Protein AF-A0A378JBT5-F1 (afdb_monomer_lite)

pLDDT: mean 72.65, std 21.15, range [31.33, 98.0]

Sequence (348 aa):
MGIRKVLILANGTVSVTQKQSVRDGFFGFFNFRNAATWLMFDPGNFINQLAEQCKEEHRLVLDGPGTDVTNDKGSLIKSVSALIDGHIGDSGINANFEKIKRFLKKQSDEAAMAGDSLIVCGVGWSRGAFLLLQMKEWLEGKAVKKDINIEAVYLHYIDSVAGGPTDRLRYLKVPSYRPKAPMHLGVHSYLSNTGNLNLWAYILRYLPEEYRVNTPFFSGVLDKTENTIHSVSGVDYKHHSASWLFPASHEALVGKSSNKIERWAGDLVLANIVRHLVDLSFTLDDQWAKKILKRGKTALEQLRQCNPALTSCRKYLDFEQPETTLLGRELTERDNIDSCLSMRDFTL

Structure (mmCIF, N/CA/C/O backbone):
data_AF-A0A378JBT5-F1
#
_entry.id   AF-A0A378JBT5-F1
#
loop_
_atom_site.group_PDB
_atom_site.id
_atom_site.type_symbol
_atom_site.label_atom_id
_atom_site.label_alt_id
_atom_site.label_comp_id
_atom_site.label_asym_id
_atom_site.label_entity_id
_atom_site.label_seq_id
_atom_site.pdbx_PDB_ins_code
_atom_site.Cartn_x
_atom_site.Cartn_y
_atom_site.Cartn_z
_atom_site.occupancy
_atom_site.B_iso_or_equiv
_atom_site.auth_seq_id
_atom_site.auth_comp_id
_atom_site.auth_asym_id
_atom_site.auth_atom_id
_atom_site.pdbx_PDB_model_num
ATOM 1 N N . MET A 1 1 ? -22.723 4.300 16.982 1.00 62.53 1 MET A N 1
ATOM 2 C CA . MET A 1 1 ? -21.266 4.261 16.770 1.00 62.53 1 MET A CA 1
ATOM 3 C C . MET A 1 1 ? -21.032 4.643 15.331 1.00 62.53 1 MET A C 1
ATOM 5 O O . MET A 1 1 ? -21.555 3.953 14.462 1.00 62.53 1 MET A O 1
ATOM 9 N N . GLY A 1 2 ? -20.390 5.782 15.092 1.00 86.31 2 GLY A N 1
ATOM 10 C CA . GLY A 1 2 ? -19.923 6.147 13.762 1.00 86.31 2 GLY A CA 1
ATOM 11 C C . GLY A 1 2 ? -18.580 5.486 13.465 1.00 86.31 2 GLY A C 1
ATOM 12 O O . GLY A 1 2 ? -17.994 4.802 14.308 1.00 86.31 2 GLY A O 1
ATOM 13 N N . ILE A 1 3 ? -18.109 5.679 12.238 1.00 91.69 3 ILE A N 1
ATOM 14 C CA . ILE A 1 3 ? -16.819 5.178 11.774 1.00 91.69 3 ILE A CA 1
ATOM 15 C C . ILE A 1 3 ? -16.005 6.375 11.309 1.00 91.69 3 ILE A C 1
ATOM 17 O O . ILE A 1 3 ? -16.414 7.103 10.401 1.00 91.69 3 ILE A O 1
ATOM 21 N N . ARG A 1 4 ? -14.819 6.544 11.888 1.00 94.62 4 ARG A N 1
ATOM 22 C CA . ARG A 1 4 ? -13.836 7.520 11.435 1.00 94.62 4 ARG A CA 1
ATOM 23 C C . ARG A 1 4 ? -12.851 6.852 10.479 1.00 94.62 4 ARG A C 1
ATOM 25 O O . ARG A 1 4 ? -12.101 5.950 10.857 1.00 94.62 4 ARG A O 1
ATOM 32 N N . LYS A 1 5 ? -12.826 7.329 9.236 1.00 95.94 5 LYS A N 1
ATOM 33 C CA . LYS A 1 5 ? -11.897 6.871 8.197 1.00 95.94 5 LYS A CA 1
ATOM 34 C C . LYS A 1 5 ? -10.602 7.667 8.258 1.00 95.94 5 LYS A C 1
ATOM 36 O O . LYS A 1 5 ? -10.620 8.893 8.278 1.00 95.94 5 LYS A O 1
ATOM 41 N N . VAL A 1 6 ? -9.479 6.963 8.259 1.00 96.75 6 VAL A N 1
ATOM 42 C CA . VAL A 1 6 ? -8.137 7.540 8.285 1.00 96.75 6 VAL A CA 1
ATOM 43 C C . VAL A 1 6 ? -7.376 7.085 7.048 1.00 96.75 6 VAL A C 1
ATOM 45 O O . VAL A 1 6 ? -7.282 5.885 6.796 1.00 96.75 6 VAL A O 1
ATOM 48 N N . LEU A 1 7 ? -6.802 8.027 6.298 1.00 96.62 7 LEU A N 1
ATOM 49 C CA . LEU A 1 7 ? -5.976 7.734 5.125 1.00 96.62 7 LEU A CA 1
ATOM 50 C C . LEU A 1 7 ? -4.507 8.072 5.391 1.00 96.62 7 LEU A C 1
ATOM 52 O O . LEU A 1 7 ? -4.178 9.197 5.756 1.00 96.62 7 LEU A O 1
ATOM 56 N N . ILE A 1 8 ? -3.602 7.125 5.158 1.00 94.50 8 ILE A N 1
ATOM 57 C CA . ILE A 1 8 ? -2.156 7.341 5.250 1.00 94.50 8 ILE A CA 1
ATOM 58 C C . ILE A 1 8 ? -1.531 7.068 3.888 1.00 94.50 8 ILE A C 1
ATOM 60 O O . ILE A 1 8 ? -1.593 5.955 3.371 1.00 94.50 8 ILE A O 1
ATOM 64 N N . LEU A 1 9 ? -0.900 8.082 3.312 1.00 91.00 9 LEU A N 1
ATOM 65 C CA . LEU A 1 9 ? -0.198 7.985 2.040 1.00 91.00 9 LEU A CA 1
ATOM 66 C C . LEU A 1 9 ? 1.303 8.097 2.305 1.00 91.00 9 LEU A C 1
ATOM 68 O O . LEU A 1 9 ? 1.771 9.143 2.741 1.00 91.00 9 LEU A O 1
ATOM 72 N N . ALA A 1 10 ? 2.054 7.020 2.082 1.00 86.06 10 ALA A N 1
ATOM 73 C CA . ALA A 1 10 ? 3.476 6.931 2.398 1.00 86.06 10 ALA A CA 1
ATOM 74 C C . ALA A 1 10 ? 4.319 6.787 1.124 1.00 86.06 10 ALA A C 1
ATOM 76 O O . ALA A 1 10 ? 4.387 5.726 0.500 1.00 86.06 10 ALA A O 1
ATOM 77 N N . ASN A 1 11 ? 4.989 7.866 0.737 1.00 77.31 11 ASN A N 1
ATOM 78 C CA . ASN A 1 11 ? 5.864 7.889 -0.422 1.00 77.31 11 ASN A CA 1
ATOM 79 C C . ASN A 1 11 ? 7.253 7.319 -0.083 1.00 77.31 11 ASN A C 1
ATOM 81 O O . ASN A 1 11 ? 7.782 7.532 1.006 1.00 77.31 11 ASN A O 1
ATOM 85 N N . GLY A 1 12 ? 7.865 6.595 -1.021 1.00 67.38 12 GLY A N 1
ATOM 86 C CA . GLY A 1 12 ? 9.216 6.048 -0.865 1.00 67.38 12 GLY A CA 1
ATOM 87 C C . GLY A 1 12 ? 10.342 6.991 -1.304 1.00 67.38 12 GLY A C 1
ATOM 88 O O . GLY A 1 12 ? 11.509 6.722 -0.992 1.00 67.38 12 GLY A O 1
ATOM 89 N N . THR A 1 13 ? 10.016 8.076 -2.014 1.00 58.66 13 THR A N 1
ATOM 90 C CA . THR A 1 13 ? 10.960 9.047 -2.609 1.00 58.66 13 THR A CA 1
ATOM 91 C C . THR A 1 13 ? 10.936 10.399 -1.924 1.00 58.66 13 THR A C 1
ATOM 93 O O . THR A 1 13 ? 9.941 10.733 -1.304 1.00 58.66 13 THR A O 1
ATOM 96 N N . VAL A 1 14 ? 12.004 11.181 -2.084 1.00 49.84 14 VAL A N 1
ATOM 97 C CA . VAL A 1 14 ? 12.137 12.534 -1.535 1.00 49.84 14 VAL A CA 1
ATOM 98 C C . VAL A 1 14 ? 11.440 13.560 -2.437 1.00 49.84 14 VAL A C 1
ATOM 100 O O . VAL A 1 14 ? 11.661 13.610 -3.650 1.00 49.84 14 VAL A O 1
ATOM 103 N N . SER A 1 15 ? 10.630 14.424 -1.838 1.00 38.97 15 SER A N 1
ATOM 104 C CA . SER A 1 15 ? 10.008 15.571 -2.479 1.00 38.97 15 SER A CA 1
ATOM 105 C C . SER A 1 15 ? 11.025 16.689 -2.657 1.00 38.97 15 SER A C 1
ATOM 107 O O . SER A 1 15 ? 11.575 17.215 -1.692 1.00 38.97 15 SER A O 1
ATOM 109 N N . VAL A 1 16 ? 11.244 17.100 -3.904 1.00 34.81 16 VAL A N 1
ATOM 110 C CA . VAL A 1 16 ? 11.864 18.391 -4.204 1.00 34.81 16 VAL A CA 1
ATOM 111 C C . VAL A 1 16 ? 10.721 19.397 -4.249 1.00 34.81 16 VAL A C 1
ATOM 113 O O . VAL A 1 16 ? 9.933 19.402 -5.196 1.00 34.81 16 VAL A O 1
ATOM 116 N N . THR A 1 17 ? 10.571 20.208 -3.203 1.00 32.12 17 THR A N 1
ATOM 117 C CA . THR A 1 17 ? 9.591 21.297 -3.212 1.00 32.12 17 THR A CA 1
ATOM 118 C C . THR A 1 17 ? 9.935 22.261 -4.349 1.00 32.12 17 THR A C 1
ATOM 120 O O . THR A 1 17 ? 11.087 22.640 -4.567 1.00 32.12 17 THR A O 1
ATOM 123 N N . GLN A 1 18 ? 8.928 22.619 -5.144 1.00 33.91 18 GLN A N 1
ATOM 124 C CA . GLN A 1 18 ? 9.081 23.540 -6.265 1.00 33.91 18 GLN A CA 1
ATOM 125 C C . GLN A 1 18 ? 9.603 24.903 -5.784 1.00 33.91 18 GLN A C 1
ATOM 127 O O . GLN A 1 18 ? 8.856 25.671 -5.185 1.00 33.91 18 GLN A O 1
ATOM 132 N N . LYS A 1 19 ? 10.878 25.192 -6.080 1.00 33.44 19 LYS A N 1
ATOM 133 C CA . LYS A 1 19 ? 11.444 26.459 -6.599 1.00 33.44 19 LYS A CA 1
ATOM 134 C C . LYS A 1 19 ? 12.971 26.440 -6.437 1.00 33.44 19 LYS A C 1
ATOM 136 O O . LYS A 1 19 ? 13.538 27.173 -5.637 1.00 33.44 19 LYS A O 1
ATOM 141 N N . GLN A 1 20 ? 13.663 25.644 -7.245 1.00 34.34 20 GLN A N 1
ATOM 142 C CA . GLN A 1 20 ? 15.032 25.989 -7.626 1.00 34.34 20 GLN A CA 1
ATOM 143 C C . GLN A 1 20 ? 15.107 25.991 -9.148 1.00 34.34 20 GLN A C 1
ATOM 145 O O . GLN A 1 20 ? 14.841 24.993 -9.810 1.00 34.34 20 GLN A O 1
ATOM 150 N N . SER A 1 21 ? 15.402 27.166 -9.700 1.00 31.33 21 SER A N 1
ATOM 151 C CA . SER A 1 21 ? 15.478 27.467 -11.134 1.00 31.33 21 SER A CA 1
ATOM 152 C C . SER A 1 21 ? 16.700 26.857 -11.825 1.00 31.33 21 SER A C 1
ATOM 154 O O . SER A 1 21 ? 16.917 27.089 -13.012 1.00 31.33 21 SER A O 1
ATOM 156 N N . VAL A 1 22 ? 17.510 26.078 -11.111 1.00 39.41 22 VAL A N 1
ATOM 157 C CA . VAL A 1 22 ? 18.790 25.599 -11.619 1.00 39.41 22 VAL A CA 1
ATOM 158 C C . VAL A 1 22 ? 18.619 24.158 -12.083 1.00 39.41 22 VAL A C 1
ATOM 160 O O . VAL A 1 22 ? 18.597 23.221 -11.291 1.00 39.41 22 VAL A O 1
ATOM 163 N N . ARG A 1 23 ? 18.496 23.990 -13.406 1.00 37.50 23 ARG A N 1
ATOM 164 C CA . ARG A 1 23 ? 18.516 22.687 -14.101 1.00 37.50 23 ARG A CA 1
ATOM 165 C C . ARG A 1 23 ? 19.831 21.914 -13.916 1.00 37.50 23 ARG A C 1
ATOM 167 O O . ARG A 1 23 ? 19.898 20.741 -14.278 1.00 37.50 23 ARG A O 1
ATOM 174 N N . ASP A 1 24 ? 20.831 22.536 -13.304 1.00 36.03 24 ASP A N 1
ATOM 175 C CA . ASP A 1 24 ? 22.138 21.956 -13.020 1.00 36.03 24 ASP A CA 1
ATOM 176 C C . ASP A 1 24 ? 22.349 21.788 -11.511 1.00 36.03 24 ASP A C 1
ATOM 178 O O . ASP A 1 24 ? 23.204 22.407 -10.886 1.00 36.03 24 ASP A O 1
ATOM 182 N N . GLY A 1 25 ? 21.526 20.934 -10.903 1.00 35.09 25 GLY A N 1
ATOM 183 C CA . GLY A 1 25 ? 21.809 20.379 -9.582 1.00 35.09 25 GLY A CA 1
ATOM 184 C C . GLY A 1 25 ? 22.939 19.340 -9.635 1.00 35.09 25 GLY A C 1
ATOM 185 O O . GLY A 1 25 ? 23.162 18.696 -10.662 1.00 35.09 25 GLY A O 1
ATOM 186 N N . PHE A 1 26 ? 23.606 19.152 -8.492 1.00 35.88 26 PHE A N 1
ATOM 187 C CA . PHE A 1 26 ? 24.811 18.349 -8.186 1.00 35.88 26 PHE A CA 1
ATOM 188 C C . PHE A 1 26 ? 24.935 16.930 -8.810 1.00 35.88 26 PHE A C 1
ATOM 190 O O . PHE A 1 26 ? 25.998 16.319 -8.749 1.00 35.88 26 PHE A O 1
ATOM 197 N N . PHE A 1 27 ? 23.905 16.387 -9.466 1.00 34.44 27 PHE A N 1
ATOM 198 C CA . PHE A 1 27 ? 23.959 15.112 -10.200 1.00 34.44 27 PHE A CA 1
ATOM 199 C C . PHE A 1 27 ? 24.747 15.163 -11.517 1.00 34.44 27 PHE A C 1
ATOM 201 O O . PHE A 1 27 ? 25.006 14.114 -12.112 1.00 34.44 27 PHE A O 1
ATOM 208 N N . GLY A 1 28 ? 25.181 16.352 -11.945 1.00 32.72 28 GLY A N 1
ATOM 209 C CA . GLY A 1 28 ? 26.222 16.489 -12.966 1.00 32.72 28 GLY A CA 1
ATOM 210 C C . GLY A 1 28 ? 27.574 15.900 -12.536 1.00 32.72 28 GLY A C 1
ATOM 211 O O . GLY A 1 28 ? 28.343 15.483 -13.393 1.00 32.72 28 GLY A O 1
ATOM 212 N N . PHE A 1 29 ? 27.843 15.787 -11.226 1.00 34.56 29 PHE A N 1
ATOM 213 C CA . PHE A 1 29 ? 29.158 15.389 -10.701 1.00 34.56 29 PHE A CA 1
ATOM 214 C C . PHE A 1 29 ? 29.446 13.877 -10.776 1.00 34.56 29 PHE A C 1
ATOM 216 O O . PHE A 1 29 ? 30.602 13.472 -10.752 1.00 34.56 29 PHE A O 1
ATOM 223 N N . PHE A 1 30 ? 28.414 13.035 -10.900 1.00 35.62 30 PHE A N 1
ATOM 224 C CA . PHE A 1 30 ? 28.554 11.569 -10.929 1.00 35.62 30 PHE A CA 1
ATOM 225 C C . PHE A 1 30 ? 27.902 10.897 -12.150 1.00 35.62 30 PHE A C 1
ATOM 227 O O . PHE A 1 30 ? 27.744 9.679 -12.171 1.00 35.62 30 PHE A O 1
ATOM 234 N N . ASN A 1 31 ? 27.453 11.657 -13.158 1.00 39.00 31 ASN A N 1
ATOM 235 C CA . ASN A 1 31 ? 26.631 11.117 -14.255 1.00 39.00 31 ASN A CA 1
ATOM 236 C C . ASN A 1 31 ? 25.366 10.353 -13.775 1.00 39.00 31 ASN A C 1
ATOM 238 O O . ASN A 1 31 ? 24.777 9.566 -14.513 1.00 39.00 31 ASN A O 1
ATOM 242 N N . PHE A 1 32 ? 24.883 10.626 -12.555 1.00 41.31 32 PHE A N 1
ATOM 243 C CA . PHE A 1 32 ? 23.693 10.001 -11.962 1.00 41.31 32 PHE A CA 1
ATOM 244 C C . PHE A 1 32 ? 22.380 10.697 -12.348 1.00 41.31 32 PHE A C 1
ATOM 246 O O . PHE A 1 32 ? 21.367 10.471 -11.693 1.00 41.31 32 PHE A O 1
ATOM 253 N N . ARG A 1 33 ? 22.335 11.511 -13.414 1.00 39.41 33 ARG A N 1
ATOM 254 C CA . ARG A 1 33 ? 21.086 12.165 -13.869 1.00 39.41 33 ARG A CA 1
ATOM 255 C C . ARG A 1 33 ? 19.913 11.180 -13.997 1.00 39.41 33 ARG A C 1
ATOM 257 O O . ARG A 1 33 ? 18.813 11.517 -13.578 1.00 39.41 33 ARG A O 1
ATOM 264 N N . ASN A 1 34 ? 20.169 9.950 -14.450 1.00 39.16 34 ASN A N 1
ATOM 265 C 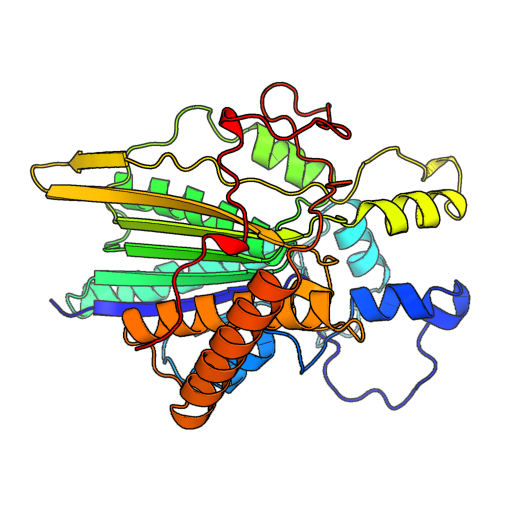CA . ASN A 1 34 ? 19.148 8.900 -14.569 1.00 39.16 34 ASN A CA 1
ATOM 266 C C . ASN A 1 34 ? 18.757 8.254 -13.220 1.00 39.16 34 ASN A C 1
ATOM 268 O O . ASN A 1 34 ? 17.616 7.834 -13.049 1.00 39.16 34 ASN A O 1
ATOM 272 N N . ALA A 1 35 ? 19.667 8.208 -12.241 1.00 38.00 35 ALA A N 1
ATOM 273 C CA . ALA A 1 35 ? 19.395 7.705 -10.887 1.00 38.00 35 ALA A CA 1
ATOM 274 C C . ALA A 1 35 ? 18.817 8.788 -9.950 1.00 38.00 35 ALA A C 1
ATOM 276 O O . ALA A 1 35 ? 18.225 8.479 -8.923 1.00 38.00 35 ALA A O 1
ATOM 277 N N . ALA A 1 36 ? 18.944 10.070 -10.298 1.00 37.28 36 ALA A N 1
ATOM 278 C CA . ALA A 1 36 ? 18.310 11.176 -9.587 1.00 37.28 36 ALA A CA 1
ATOM 279 C C . ALA A 1 36 ? 16.795 11.208 -9.831 1.00 37.28 36 ALA A C 1
ATOM 281 O O . ALA A 1 36 ? 16.021 11.417 -8.902 1.00 37.28 36 ALA A O 1
ATOM 282 N N . THR A 1 37 ? 16.352 10.929 -11.061 1.00 41.06 37 THR A N 1
ATOM 283 C CA . THR A 1 37 ? 14.928 10.782 -11.427 1.00 41.06 37 THR A CA 1
ATOM 284 C C . THR A 1 37 ? 14.188 9.719 -10.606 1.00 41.06 37 THR A C 1
ATOM 286 O O . THR A 1 37 ? 12.984 9.850 -10.387 1.00 41.06 37 THR A O 1
ATOM 289 N N . TRP A 1 38 ? 14.914 8.724 -10.083 1.00 44.59 38 TRP A N 1
ATOM 290 C CA . TRP A 1 38 ? 14.392 7.699 -9.173 1.00 44.59 38 TRP A CA 1
ATOM 291 C C . TRP A 1 38 ? 14.068 8.229 -7.774 1.00 44.59 38 TRP A C 1
ATOM 293 O O . TRP A 1 38 ? 13.177 7.710 -7.109 1.00 44.59 38 TRP A O 1
ATOM 303 N N . LEU A 1 39 ? 14.811 9.231 -7.299 1.00 45.25 39 LEU A N 1
ATOM 304 C CA . LEU A 1 39 ? 14.734 9.746 -5.927 1.00 45.25 39 LEU A CA 1
ATOM 305 C C . LEU A 1 39 ? 13.866 10.992 -5.797 1.00 45.25 39 LEU A C 1
ATOM 307 O O . LEU A 1 39 ? 13.522 11.363 -4.675 1.00 45.25 39 LEU A O 1
ATOM 311 N N . MET A 1 40 ? 13.547 11.629 -6.922 1.00 47.19 40 MET A N 1
ATOM 312 C CA . MET A 1 40 ? 12.875 12.917 -6.970 1.00 47.19 40 MET A CA 1
ATOM 313 C C . MET A 1 40 ? 11.362 12.780 -7.162 1.00 47.19 40 MET A C 1
ATOM 315 O O . MET A 1 40 ? 10.867 11.893 -7.865 1.00 47.19 40 MET A O 1
ATOM 319 N N . PHE A 1 41 ? 10.651 13.714 -6.529 1.00 46.47 41 PHE A N 1
ATOM 320 C CA . PHE A 1 41 ? 9.235 14.013 -6.718 1.00 46.47 41 PHE A CA 1
ATOM 321 C C . PHE A 1 41 ? 8.785 13.834 -8.170 1.00 46.47 41 PHE A C 1
ATOM 323 O O . PHE A 1 41 ? 9.305 14.486 -9.075 1.00 46.47 41 PHE A O 1
ATOM 330 N N . ASP A 1 42 ? 7.768 12.999 -8.369 1.00 55.50 42 ASP A N 1
ATOM 331 C CA . ASP A 1 42 ? 7.000 12.982 -9.605 1.00 55.50 42 ASP A CA 1
ATOM 332 C C . ASP A 1 42 ? 5.541 13.300 -9.278 1.00 55.50 42 ASP A C 1
ATOM 334 O O . ASP A 1 42 ? 4.884 12.480 -8.624 1.00 55.50 42 ASP A O 1
ATOM 338 N N . PRO A 1 43 ? 5.016 14.460 -9.711 1.00 54.53 43 PRO A N 1
ATOM 339 C CA . PRO A 1 43 ? 3.610 14.802 -9.509 1.00 54.53 43 PRO A CA 1
ATOM 340 C C . PRO A 1 43 ? 2.664 13.772 -10.147 1.00 54.53 43 PRO A C 1
ATOM 342 O O . PRO A 1 43 ? 1.516 13.662 -9.732 1.00 54.53 43 PRO A O 1
ATOM 345 N N . GLY A 1 44 ? 3.146 12.985 -11.114 1.00 63.06 44 GLY A N 1
ATOM 346 C CA . GLY A 1 44 ? 2.420 11.893 -11.747 1.00 63.06 44 GLY A CA 1
ATOM 347 C C . GLY A 1 44 ? 2.394 10.577 -10.964 1.00 63.06 44 GLY A C 1
ATOM 348 O O . GLY A 1 44 ? 1.713 9.655 -11.407 1.00 63.06 44 GLY A O 1
ATOM 349 N N . ASN A 1 45 ? 3.071 10.441 -9.815 1.00 76.25 45 ASN A N 1
ATOM 350 C CA . ASN A 1 45 ? 3.035 9.190 -9.047 1.00 76.25 45 ASN A CA 1
ATOM 351 C C . ASN A 1 45 ? 1.697 8.995 -8.301 1.00 76.25 45 ASN A C 1
ATOM 353 O O . ASN A 1 45 ? 0.952 9.943 -8.050 1.00 76.25 45 ASN A O 1
ATOM 357 N N . PHE A 1 46 ? 1.379 7.754 -7.924 1.00 85.56 46 PHE A N 1
ATOM 358 C CA . PHE A 1 46 ? 0.068 7.423 -7.345 1.00 85.56 46 PHE A CA 1
ATOM 359 C C . PHE A 1 46 ? -0.198 8.094 -6.003 1.00 85.56 46 PHE A C 1
ATOM 361 O O . PHE A 1 46 ? -1.319 8.519 -5.753 1.00 85.56 46 PHE A O 1
ATOM 368 N N . ILE A 1 47 ? 0.820 8.205 -5.148 1.00 83.50 47 ILE A N 1
ATOM 369 C CA . ILE A 1 47 ? 0.697 8.834 -3.830 1.00 83.50 47 ILE A CA 1
ATOM 370 C C . ILE A 1 47 ? 0.295 10.305 -3.972 1.00 83.50 47 ILE A C 1
ATOM 372 O O . ILE A 1 47 ? -0.615 10.757 -3.283 1.00 83.50 47 ILE A O 1
ATOM 376 N N . ASN A 1 48 ? 0.911 11.022 -4.911 1.00 77.88 48 ASN A N 1
ATOM 377 C CA . ASN A 1 48 ? 0.592 12.417 -5.197 1.00 77.88 48 ASN A CA 1
ATOM 378 C C . ASN A 1 48 ? -0.797 12.568 -5.819 1.00 77.88 48 ASN A C 1
ATOM 380 O O . ASN A 1 48 ? -1.578 13.397 -5.357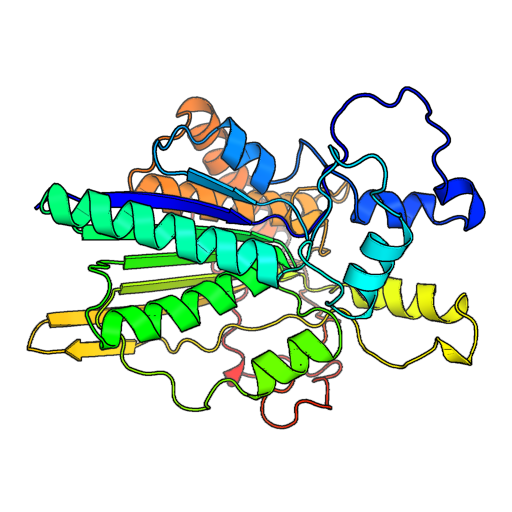 1.00 77.88 48 ASN A O 1
ATOM 384 N N . GLN A 1 49 ? -1.138 11.722 -6.797 1.00 86.19 49 GLN A N 1
ATOM 385 C CA . GLN A 1 49 ? -2.482 11.711 -7.376 1.00 86.19 49 GLN A CA 1
ATOM 386 C C . GLN A 1 49 ? -3.548 11.462 -6.296 1.00 86.19 49 GLN A C 1
ATOM 388 O O . GLN A 1 49 ? -4.534 12.182 -6.226 1.00 86.19 49 GLN A O 1
ATOM 393 N N . LEU A 1 50 ? -3.344 10.491 -5.404 1.00 89.75 50 LEU A N 1
ATOM 394 C CA . LEU A 1 50 ? -4.278 10.209 -4.311 1.00 89.75 50 LEU A CA 1
ATOM 395 C C . LEU A 1 50 ? -4.350 11.361 -3.300 1.00 89.75 50 LEU A C 1
ATOM 397 O O . LEU A 1 50 ? -5.435 11.679 -2.826 1.00 89.75 50 LEU A O 1
ATOM 401 N N . ALA A 1 51 ? -3.230 12.014 -2.987 1.00 86.12 51 ALA A N 1
ATOM 402 C CA . ALA A 1 51 ? -3.213 13.166 -2.086 1.00 86.12 51 ALA A CA 1
ATOM 403 C C . ALA A 1 51 ? -3.983 14.371 -2.656 1.00 86.12 51 ALA A C 1
ATOM 405 O O . ALA A 1 51 ? -4.622 15.113 -1.906 1.00 86.12 51 ALA A O 1
ATOM 406 N N . GLU A 1 52 ? -3.937 14.568 -3.974 1.00 87.75 52 GLU A N 1
ATOM 407 C CA . GLU A 1 52 ? -4.678 15.627 -4.660 1.00 87.75 52 GLU A CA 1
ATOM 408 C C . GLU A 1 52 ? -6.170 15.286 -4.796 1.00 87.75 52 GLU A C 1
ATOM 410 O O . GLU A 1 52 ? -7.028 16.132 -4.547 1.00 87.75 52 GLU A O 1
ATOM 415 N N . GLN A 1 53 ? -6.481 14.038 -5.156 1.00 92.19 53 GLN A N 1
ATOM 416 C CA . GLN A 1 53 ? -7.822 13.623 -5.578 1.00 92.19 53 GLN A CA 1
ATOM 417 C C . GLN A 1 53 ? -8.667 13.019 -4.443 1.00 92.19 53 GLN A C 1
ATOM 419 O O . GLN A 1 53 ? -9.877 12.873 -4.601 1.00 92.19 53 GLN A O 1
ATOM 424 N N . CYS A 1 54 ? -8.072 12.687 -3.290 1.00 89.56 54 CYS A N 1
ATOM 425 C CA . CYS A 1 54 ? -8.790 12.233 -2.097 1.00 89.56 54 CYS A CA 1
ATOM 426 C C . CYS A 1 54 ? -8.911 13.353 -1.061 1.00 89.56 54 CYS A C 1
ATOM 428 O O . CYS A 1 54 ? -7.928 13.753 -0.433 1.00 89.56 54 CYS A O 1
ATOM 430 N N . LYS A 1 55 ? -10.137 13.836 -0.851 1.00 87.12 55 LYS A N 1
ATOM 431 C CA . LYS A 1 55 ? -10.480 14.934 0.066 1.00 87.12 55 LYS A CA 1
ATOM 432 C C . LYS A 1 55 ? -10.888 14.444 1.459 1.00 87.12 55 LYS A C 1
ATOM 434 O O . LYS A 1 55 ? -11.580 15.161 2.172 1.00 87.12 55 LYS A O 1
ATOM 439 N N . GLU A 1 56 ? -10.484 13.233 1.839 1.00 89.81 56 GLU A N 1
ATOM 440 C CA . GLU A 1 56 ? -10.753 12.709 3.178 1.00 89.81 56 GLU A CA 1
ATOM 441 C C . GLU A 1 56 ? -10.145 13.629 4.247 1.00 89.81 56 GLU A C 1
ATOM 443 O O . GLU A 1 56 ? -8.978 14.023 4.149 1.00 89.81 56 GLU A O 1
ATOM 448 N N . GLU A 1 57 ? -10.939 13.966 5.265 1.00 89.06 57 GLU A N 1
ATOM 449 C CA . GLU A 1 57 ? -10.562 14.927 6.305 1.00 89.06 57 GLU A CA 1
ATOM 450 C C . GLU A 1 57 ? -9.338 14.454 7.099 1.00 89.06 57 GLU A C 1
ATOM 452 O O . GLU A 1 57 ? -8.367 15.191 7.293 1.00 89.06 57 GLU A O 1
ATOM 457 N N . HIS A 1 58 ? -9.348 13.189 7.519 1.00 93.88 58 HIS A N 1
ATOM 458 C CA . HIS A 1 58 ? -8.313 12.621 8.374 1.00 93.88 58 HIS A CA 1
ATOM 459 C C . HIS A 1 58 ? -7.249 11.911 7.542 1.00 93.88 58 HIS A C 1
ATOM 461 O O . HIS A 1 58 ? -7.107 10.685 7.567 1.00 93.88 58 HIS A O 1
ATOM 467 N N . ARG A 1 59 ? -6.470 12.701 6.802 1.00 93.31 59 ARG A N 1
ATOM 468 C CA . ARG A 1 59 ? -5.365 12.193 5.983 1.00 93.31 59 ARG A CA 1
ATOM 469 C C . ARG A 1 59 ? -3.992 12.611 6.503 1.00 93.31 59 ARG A C 1
ATOM 471 O O . ARG A 1 59 ? -3.785 13.749 6.918 1.00 93.31 59 ARG A O 1
ATOM 478 N N . LEU A 1 60 ? -3.030 11.703 6.395 1.00 88.50 60 LEU A N 1
ATOM 479 C CA . LEU A 1 60 ? -1.611 11.961 6.610 1.00 88.50 60 LEU A CA 1
ATOM 480 C C . LEU A 1 60 ? -0.841 11.602 5.342 1.00 88.50 60 LEU A C 1
ATOM 482 O O . LEU A 1 60 ? -0.839 10.450 4.914 1.00 88.50 60 LEU A O 1
ATOM 486 N N . VAL A 1 61 ? -0.157 12.586 4.764 1.00 84.62 61 VAL A N 1
ATOM 487 C CA . VAL A 1 61 ? 0.721 12.385 3.608 1.00 84.62 61 VAL A CA 1
ATOM 488 C C . VAL A 1 61 ? 2.161 12.474 4.085 1.00 84.62 61 VAL A C 1
ATOM 490 O O . VAL A 1 61 ? 2.573 13.468 4.684 1.00 84.62 61 VAL A O 1
ATOM 493 N N . LEU A 1 62 ? 2.912 11.407 3.855 1.00 75.31 62 LEU A N 1
ATOM 494 C CA . LEU A 1 62 ? 4.309 11.275 4.221 1.00 75.31 62 LEU A CA 1
ATOM 495 C C . LEU A 1 62 ? 5.129 11.175 2.956 1.00 75.31 62 LEU A C 1
ATOM 497 O O . LEU A 1 62 ? 4.892 10.332 2.092 1.00 75.31 62 LEU A O 1
ATOM 501 N N . ASP A 1 63 ? 6.125 12.032 2.890 1.00 68.31 63 ASP A N 1
ATOM 502 C CA . ASP A 1 63 ? 7.153 11.962 1.881 1.00 68.31 63 ASP A CA 1
ATOM 503 C C . ASP A 1 63 ? 8.249 10.956 2.285 1.00 68.31 63 ASP A C 1
ATOM 505 O O . ASP A 1 63 ? 8.282 10.502 3.437 1.00 68.31 63 ASP A O 1
ATOM 509 N N . GLY A 1 64 ? 9.130 10.590 1.348 1.00 61.19 64 GLY A N 1
ATOM 510 C CA . GLY A 1 64 ? 10.235 9.654 1.575 1.00 61.19 64 GLY A CA 1
ATOM 511 C C . GLY A 1 64 ? 11.143 10.057 2.739 1.00 61.19 64 GLY A C 1
ATOM 512 O O . GLY A 1 64 ? 10.972 11.113 3.348 1.00 61.19 64 GLY A O 1
ATOM 513 N N . PRO A 1 65 ? 12.109 9.205 3.118 1.00 51.22 65 PRO A N 1
ATOM 514 C CA . PRO A 1 65 ? 12.777 9.327 4.402 1.00 51.22 65 PRO A CA 1
ATOM 515 C C . PRO A 1 65 ? 13.642 10.588 4.457 1.00 51.22 65 PRO A C 1
ATOM 517 O O . PRO A 1 65 ? 14.801 10.576 4.050 1.00 51.22 65 PRO A O 1
ATOM 520 N N . GLY A 1 66 ? 13.073 11.663 5.007 1.00 43.34 66 GLY A N 1
ATOM 521 C CA . GLY A 1 66 ? 13.819 12.535 5.896 1.00 43.34 66 GLY A CA 1
ATOM 522 C C . GLY A 1 66 ? 14.055 13.981 5.564 1.00 43.34 66 GLY A C 1
ATOM 523 O O . GLY A 1 66 ? 14.517 14.710 6.434 1.00 43.34 66 GLY A O 1
ATOM 524 N N . THR A 1 67 ? 13.816 14.433 4.352 1.00 39.53 67 THR A N 1
ATOM 525 C CA . THR A 1 67 ? 14.199 15.803 4.007 1.00 39.53 67 THR A CA 1
ATOM 526 C C . THR A 1 67 ? 13.108 16.774 4.412 1.00 39.53 67 THR A C 1
ATOM 528 O O . THR A 1 67 ? 12.127 16.968 3.702 1.00 39.53 67 THR A O 1
ATOM 531 N N . ASP A 1 68 ? 13.305 17.409 5.565 1.00 36.00 68 ASP A N 1
ATOM 532 C CA . ASP A 1 68 ? 12.721 18.717 5.815 1.00 36.00 68 ASP A CA 1
ATOM 533 C C . ASP A 1 68 ? 13.415 19.726 4.891 1.00 36.00 68 ASP A C 1
ATOM 535 O O . ASP A 1 68 ? 14.544 20.152 5.137 1.00 36.00 68 ASP A O 1
ATOM 539 N N . VAL A 1 69 ? 12.751 20.061 3.786 1.00 37.09 69 VAL A N 1
ATOM 540 C CA . VAL A 1 69 ? 13.253 21.015 2.785 1.00 37.09 69 VAL A CA 1
ATOM 541 C C . VAL A 1 69 ? 13.268 22.456 3.315 1.00 37.09 69 VAL A C 1
ATOM 543 O O . VAL A 1 69 ? 13.716 23.357 2.615 1.00 37.09 69 VAL A O 1
ATOM 546 N N . THR A 1 70 ? 12.780 22.682 4.540 1.00 35.88 70 THR A N 1
ATOM 547 C CA . THR A 1 70 ? 12.757 23.996 5.196 1.00 35.88 70 THR A CA 1
ATOM 548 C C . THR A 1 70 ? 13.952 24.241 6.120 1.00 35.88 70 THR A C 1
ATOM 550 O O . THR A 1 70 ? 14.088 25.334 6.661 1.00 35.88 70 THR A O 1
ATOM 553 N N . ASN A 1 71 ? 14.849 23.260 6.290 1.00 36.22 71 ASN A N 1
ATOM 554 C CA . ASN A 1 71 ? 16.066 23.425 7.080 1.00 36.22 71 ASN A CA 1
ATOM 555 C C . ASN A 1 71 ? 17.267 23.726 6.167 1.00 36.22 71 ASN A C 1
ATOM 557 O O . ASN A 1 71 ? 17.713 22.859 5.414 1.00 36.22 71 ASN A O 1
ATOM 561 N N . ASP A 1 72 ? 17.845 24.923 6.298 1.00 37.69 72 ASP A N 1
ATOM 562 C CA . ASP A 1 72 ? 18.998 25.417 5.520 1.00 37.69 72 ASP A CA 1
ATOM 563 C C . ASP A 1 72 ? 20.257 24.525 5.610 1.00 37.69 72 ASP A C 1
ATOM 565 O O . ASP A 1 72 ? 21.209 24.687 4.847 1.00 37.69 72 ASP A O 1
ATOM 569 N N . LYS A 1 73 ? 20.277 23.553 6.535 1.00 39.22 73 LYS A N 1
ATOM 570 C CA . LYS A 1 73 ? 21.338 22.542 6.704 1.00 39.22 73 LYS A CA 1
ATOM 571 C C . LYS A 1 73 ? 20.914 21.129 6.277 1.00 39.22 73 LYS A C 1
ATOM 573 O O . LYS A 1 73 ? 21.464 20.136 6.776 1.00 39.22 73 LYS A O 1
ATOM 578 N N . GLY A 1 74 ? 19.941 21.012 5.373 1.00 39.00 74 GLY A N 1
ATOM 579 C CA . GLY A 1 74 ? 19.515 19.771 4.720 1.00 39.00 74 GLY A CA 1
ATOM 580 C C . GLY A 1 74 ? 20.620 19.170 3.846 1.00 39.00 74 GLY A C 1
ATOM 581 O O . GLY A 1 74 ? 20.593 19.257 2.625 1.00 39.00 74 GLY A O 1
ATOM 582 N N . SER A 1 75 ? 21.645 18.601 4.479 1.00 40.50 75 SER A N 1
ATOM 583 C CA . SER A 1 75 ? 22.806 18.032 3.797 1.00 40.50 75 SER A CA 1
ATOM 584 C C . SER A 1 75 ? 22.415 16.821 2.944 1.00 40.50 75 SER A C 1
ATOM 586 O O . SER A 1 75 ? 21.910 15.826 3.458 1.00 40.50 75 SER A O 1
ATOM 588 N N . LEU A 1 76 ? 22.747 16.903 1.655 1.00 45.00 76 LEU A N 1
ATOM 589 C CA . LEU A 1 76 ? 22.730 15.861 0.621 1.00 45.00 76 LEU A CA 1
ATOM 590 C C . LEU A 1 76 ? 23.311 14.507 1.084 1.00 45.00 76 LEU A C 1
ATOM 592 O O . LEU A 1 76 ? 22.831 13.449 0.677 1.00 45.00 76 LEU A O 1
ATOM 596 N N . ILE A 1 77 ? 24.300 14.531 1.986 1.00 39.97 77 ILE A N 1
ATOM 597 C CA . ILE A 1 77 ? 24.895 13.332 2.595 1.00 39.97 77 ILE A CA 1
ATOM 598 C C . ILE A 1 77 ? 23.862 12.598 3.455 1.00 39.97 77 ILE A C 1
ATOM 600 O O . ILE A 1 77 ? 23.825 11.379 3.430 1.00 39.97 77 ILE A O 1
ATOM 604 N N . LYS A 1 78 ? 22.952 13.301 4.140 1.00 41.78 78 LYS A N 1
ATOM 605 C CA . LYS A 1 78 ? 21.897 12.673 4.954 1.00 41.78 78 LYS A CA 1
ATOM 606 C C . LYS A 1 78 ? 20.893 11.899 4.100 1.00 41.78 78 LYS A C 1
ATOM 608 O O . LYS A 1 78 ? 20.436 10.849 4.531 1.00 41.78 78 LYS A O 1
ATOM 613 N N . SER A 1 79 ? 20.591 12.361 2.884 1.00 45.50 79 SER A N 1
ATOM 614 C CA . SER A 1 79 ? 19.700 11.655 1.950 1.00 45.50 79 SER A CA 1
ATOM 615 C C . SER A 1 79 ? 20.354 10.402 1.364 1.00 45.50 79 SER A C 1
ATOM 617 O O . SER A 1 79 ? 19.698 9.371 1.237 1.00 45.50 79 SER A O 1
ATOM 619 N N . VAL A 1 80 ? 21.656 10.465 1.061 1.00 47.44 80 VAL A N 1
ATOM 620 C CA . VAL A 1 80 ? 22.447 9.310 0.604 1.00 47.44 80 VAL A CA 1
ATOM 621 C C . VAL A 1 80 ? 22.700 8.323 1.751 1.00 47.44 80 VAL A C 1
ATOM 623 O O . VAL A 1 80 ? 22.509 7.128 1.569 1.00 47.44 80 VAL A O 1
ATOM 626 N N . SER A 1 81 ? 22.998 8.783 2.966 1.00 42.91 81 SER A N 1
ATOM 627 C CA . SER A 1 81 ? 23.095 7.936 4.164 1.00 42.91 81 SER A CA 1
ATOM 628 C C . SER A 1 81 ? 21.746 7.318 4.559 1.00 42.91 81 SER A C 1
ATOM 630 O O . SER A 1 81 ? 21.704 6.156 4.946 1.00 42.91 81 SER A O 1
ATOM 632 N N . ALA A 1 82 ? 20.620 8.022 4.382 1.00 47.09 82 ALA A N 1
ATOM 633 C CA . ALA A 1 82 ? 19.279 7.450 4.552 1.00 47.09 82 ALA A CA 1
ATOM 634 C C . ALA A 1 82 ? 18.934 6.396 3.480 1.00 47.09 82 ALA A C 1
ATOM 636 O O . ALA A 1 82 ? 18.088 5.530 3.715 1.00 47.09 82 ALA A O 1
ATOM 637 N N . LEU A 1 83 ? 19.574 6.454 2.306 1.00 49.06 83 LEU A N 1
ATOM 638 C CA . LEU A 1 83 ? 19.505 5.412 1.276 1.00 49.06 83 LEU A CA 1
ATOM 639 C C . LEU A 1 83 ? 20.428 4.225 1.585 1.00 49.06 83 LEU A C 1
ATOM 641 O O . LEU A 1 83 ? 20.023 3.093 1.344 1.00 49.06 83 LEU A O 1
ATOM 645 N N . ILE A 1 84 ? 21.625 4.475 2.127 1.00 47.56 84 ILE A N 1
ATOM 646 C CA . ILE A 1 84 ? 22.671 3.464 2.360 1.00 47.56 84 ILE A CA 1
ATOM 647 C C . ILE A 1 84 ? 22.483 2.702 3.686 1.00 47.56 84 ILE A C 1
ATOM 649 O O . ILE A 1 84 ? 22.731 1.503 3.738 1.00 47.56 84 ILE A O 1
ATOM 653 N N . ASP A 1 85 ? 22.008 3.342 4.753 1.00 44.56 85 ASP A N 1
ATOM 654 C CA . ASP A 1 85 ? 22.014 2.723 6.091 1.00 44.56 85 ASP A CA 1
ATOM 655 C C . ASP A 1 85 ? 20.624 2.645 6.744 1.00 44.56 85 ASP A C 1
ATOM 657 O O . ASP A 1 85 ? 20.443 2.093 7.829 1.00 44.56 85 ASP A O 1
ATOM 661 N N . GLY A 1 86 ? 19.600 3.217 6.097 1.00 47.41 86 GLY A N 1
ATOM 662 C CA . GLY A 1 86 ? 18.258 3.351 6.684 1.00 47.41 86 GLY A CA 1
ATOM 663 C C . GLY A 1 86 ? 18.225 4.213 7.960 1.00 47.41 86 GLY A C 1
ATOM 664 O O . GLY A 1 86 ? 17.170 4.374 8.575 1.00 47.41 86 GLY A O 1
ATOM 665 N N . HIS A 1 87 ? 19.357 4.789 8.374 1.00 43.03 87 HIS A N 1
ATOM 666 C CA . HIS A 1 87 ? 19.546 5.577 9.589 1.00 43.03 87 HIS A CA 1
ATOM 667 C C . HIS A 1 87 ? 20.539 6.696 9.323 1.00 43.03 87 HIS A C 1
ATOM 669 O O . HIS A 1 87 ? 21.673 6.372 9.025 1.00 43.03 87 HIS A O 1
ATOM 675 N N . ILE A 1 88 ? 20.125 7.965 9.486 1.00 37.09 88 ILE A N 1
ATOM 676 C CA . ILE A 1 88 ? 20.731 8.930 10.432 1.00 37.09 88 ILE A CA 1
ATOM 677 C C . ILE A 1 88 ? 19.664 9.996 10.807 1.00 37.09 88 ILE A C 1
ATOM 679 O O . ILE A 1 88 ? 19.179 10.723 9.938 1.00 37.09 88 ILE A O 1
ATOM 683 N N . GLY A 1 89 ? 19.344 10.125 12.106 1.00 42.25 89 GLY A N 1
ATOM 684 C CA . GLY A 1 89 ? 18.689 11.300 12.725 1.00 42.25 89 GLY A CA 1
ATOM 685 C C . GLY A 1 89 ? 17.149 11.373 12.721 1.00 42.25 89 GLY A C 1
ATOM 686 O O . GLY A 1 89 ? 16.464 10.443 12.296 1.00 42.25 89 GLY A O 1
ATOM 687 N N . ASP A 1 90 ? 16.609 12.524 13.155 1.00 41.03 90 ASP A N 1
ATOM 688 C CA . ASP A 1 90 ? 15.169 12.900 13.207 1.00 41.03 90 ASP A CA 1
ATOM 689 C C . ASP A 1 90 ? 14.477 12.989 11.825 1.00 41.03 90 ASP A C 1
ATOM 691 O O . ASP A 1 90 ? 13.355 13.470 11.671 1.00 41.03 90 ASP A O 1
ATOM 695 N N . SER A 1 91 ? 15.163 12.490 10.804 1.00 43.91 91 SER A N 1
ATOM 696 C CA . SER A 1 91 ? 14.880 12.547 9.377 1.00 43.91 91 SER A CA 1
ATOM 697 C C . SER A 1 91 ? 14.841 11.132 8.767 1.00 43.91 91 SER A C 1
ATOM 699 O O . SER A 1 91 ? 15.260 10.922 7.643 1.00 43.91 91 SER A O 1
ATOM 701 N N . GLY A 1 92 ? 14.419 10.099 9.498 1.00 54.94 92 GLY A N 1
ATOM 702 C CA . GLY A 1 92 ? 14.408 8.709 8.999 1.00 54.94 92 GLY A CA 1
ATOM 703 C C . GLY A 1 92 ? 13.011 8.103 8.830 1.00 54.94 92 GLY A C 1
ATOM 704 O O . GLY A 1 92 ? 12.008 8.712 9.205 1.00 54.94 92 GLY A O 1
ATOM 705 N N . ILE A 1 93 ? 12.946 6.842 8.373 1.00 63.53 93 ILE A N 1
ATOM 706 C CA . ILE A 1 93 ? 11.735 5.989 8.453 1.00 63.53 93 ILE A CA 1
ATOM 707 C C . ILE A 1 93 ? 11.150 6.013 9.875 1.00 63.53 93 ILE A C 1
ATOM 709 O O . ILE A 1 93 ? 9.938 6.098 10.037 1.00 63.53 93 ILE A O 1
ATOM 713 N N . ASN A 1 94 ? 12.006 6.055 10.902 1.00 68.25 94 ASN A N 1
ATOM 714 C CA . ASN A 1 94 ? 11.605 6.222 12.302 1.00 68.25 94 ASN A CA 1
ATOM 715 C C . ASN A 1 94 ? 10.816 7.500 12.571 1.00 68.25 94 ASN A C 1
ATOM 717 O O . ASN A 1 94 ? 9.798 7.454 13.249 1.00 68.25 94 ASN A O 1
ATOM 721 N N . ALA A 1 95 ? 11.259 8.638 12.041 1.00 71.12 95 ALA A N 1
ATOM 722 C CA . ALA A 1 95 ? 10.563 9.901 12.250 1.00 71.12 95 ALA A CA 1
ATOM 723 C C . ALA A 1 95 ? 9.185 9.877 11.582 1.00 71.12 95 ALA A C 1
ATOM 725 O O . ALA A 1 95 ? 8.199 10.311 12.177 1.00 71.12 95 ALA A O 1
ATOM 726 N N . ASN A 1 96 ? 9.094 9.310 10.376 1.00 77.06 96 ASN A N 1
ATOM 727 C CA . ASN A 1 96 ? 7.812 9.090 9.715 1.00 77.06 96 ASN A CA 1
ATOM 728 C C . ASN A 1 96 ? 6.936 8.090 10.483 1.00 77.06 96 ASN A C 1
ATOM 730 O O . ASN A 1 96 ? 5.732 8.307 10.597 1.00 77.06 96 ASN A O 1
ATOM 734 N N . PHE A 1 97 ? 7.518 7.061 11.097 1.00 82.19 97 PHE A N 1
ATOM 735 C CA . PHE A 1 97 ? 6.770 6.133 11.937 1.00 82.19 97 PHE A CA 1
ATOM 736 C C . PHE A 1 97 ? 6.236 6.798 13.207 1.00 82.19 97 PHE A C 1
ATOM 738 O O . PHE A 1 97 ? 5.064 6.645 13.537 1.00 82.19 97 PHE A O 1
ATOM 745 N N . GLU A 1 98 ? 7.037 7.620 13.881 1.00 83.56 98 GLU A N 1
ATOM 746 C CA . GLU A 1 98 ? 6.576 8.400 15.032 1.00 83.56 98 GLU A CA 1
ATOM 747 C C . GLU A 1 98 ? 5.530 9.458 14.641 1.00 83.56 98 GLU A C 1
ATOM 749 O O . GLU A 1 98 ? 4.633 9.763 15.429 1.00 83.56 98 GLU A O 1
ATOM 754 N N . LYS A 1 99 ? 5.581 10.009 13.418 1.00 85.88 99 LYS A N 1
ATOM 755 C CA . LYS A 1 99 ? 4.492 10.845 12.875 1.00 85.88 99 LYS A CA 1
ATOM 756 C C . LYS A 1 99 ? 3.204 10.034 12.716 1.00 85.88 99 LYS A C 1
ATOM 758 O O . LYS A 1 99 ? 2.165 10.491 13.184 1.00 85.88 99 LYS A O 1
ATOM 763 N N . ILE A 1 100 ? 3.277 8.831 12.136 1.00 90.25 100 ILE A N 1
ATOM 764 C CA . ILE A 1 100 ? 2.133 7.912 12.019 1.00 90.25 100 ILE A CA 1
ATOM 765 C C . ILE A 1 100 ? 1.541 7.608 13.396 1.00 90.25 100 ILE A C 1
ATOM 767 O O . ILE A 1 100 ? 0.340 7.772 13.585 1.00 90.25 100 ILE A O 1
ATOM 771 N N . LYS A 1 101 ? 2.367 7.219 14.375 1.00 92.81 101 LYS A N 1
ATOM 772 C CA . LYS A 1 101 ? 1.900 6.891 15.732 1.00 92.81 101 LYS A CA 1
ATOM 773 C C . LYS A 1 101 ? 1.190 8.066 16.392 1.00 92.81 101 LYS A C 1
ATOM 775 O O . LYS A 1 101 ? 0.105 7.889 16.938 1.00 92.81 101 LYS A O 1
ATOM 780 N N . ARG A 1 102 ? 1.781 9.266 16.335 1.00 93.44 102 ARG A N 1
ATOM 781 C CA . ARG A 1 102 ? 1.173 10.484 16.897 1.00 93.44 102 ARG A CA 1
ATOM 782 C C . ARG A 1 102 ? -0.146 10.825 16.213 1.00 93.44 102 ARG A C 1
ATOM 784 O O . ARG A 1 102 ? -1.115 11.141 16.895 1.00 93.44 102 ARG A O 1
ATOM 791 N N . PHE A 1 103 ? -0.186 10.732 14.887 1.00 94.62 103 PHE A N 1
ATOM 792 C CA . PHE A 1 103 ? -1.392 10.983 14.108 1.00 94.62 103 PHE A CA 1
ATOM 793 C C . PHE A 1 103 ? -2.505 9.983 14.442 1.00 94.62 103 PHE A C 1
ATOM 795 O O . PHE A 1 103 ? -3.599 10.403 14.801 1.00 94.62 103 PHE A O 1
ATOM 802 N N . LEU A 1 104 ? -2.217 8.680 14.412 1.00 95.88 104 LEU A N 1
ATOM 803 C CA . LEU A 1 104 ? -3.191 7.633 14.731 1.00 95.88 104 LEU A CA 1
ATOM 804 C C . LEU A 1 104 ? -3.669 7.706 16.178 1.00 95.88 104 LEU A C 1
ATOM 806 O O . LEU A 1 104 ? -4.854 7.515 16.425 1.00 95.88 104 LEU A O 1
ATOM 810 N N . LYS A 1 105 ? -2.786 8.039 17.127 1.00 95.12 105 LYS A N 1
ATOM 811 C CA . LYS A 1 105 ? -3.188 8.270 18.517 1.00 95.12 105 LYS A CA 1
ATOM 812 C C . LYS A 1 105 ? -4.165 9.440 18.621 1.00 95.12 105 LYS A C 1
ATOM 814 O O . LYS A 1 105 ? -5.233 9.272 19.189 1.00 95.12 105 LYS A O 1
ATOM 819 N N . LYS A 1 106 ? -3.850 10.580 17.996 1.00 95.50 106 LYS A N 1
ATOM 820 C CA . LYS A 1 106 ? -4.765 11.729 17.943 1.00 95.50 106 LYS A CA 1
ATOM 821 C C . LYS A 1 106 ? -6.124 11.339 17.347 1.00 95.50 106 LYS A C 1
ATOM 823 O O . LYS A 1 106 ? -7.150 11.660 17.928 1.00 95.50 106 LYS A O 1
ATOM 828 N N . GLN A 1 107 ? -6.132 10.633 16.214 1.00 95.94 107 GLN A N 1
ATOM 829 C CA . GLN A 1 107 ? -7.378 10.206 15.568 1.00 95.94 107 GLN A CA 1
ATOM 830 C C . GLN A 1 107 ? -8.169 9.208 16.416 1.00 95.94 107 GLN A C 1
ATOM 832 O O . GLN A 1 107 ? -9.391 9.281 16.449 1.00 95.94 107 GLN A O 1
ATOM 837 N N . SER A 1 108 ? -7.483 8.316 17.130 1.00 94.38 108 SER A N 1
ATOM 838 C CA . SER A 1 108 ? -8.102 7.394 18.083 1.00 94.38 108 SER A CA 1
ATOM 839 C C . SER A 1 108 ? -8.747 8.120 19.251 1.00 94.38 108 SER A C 1
ATOM 841 O O . SER A 1 108 ? -9.879 7.807 19.599 1.00 94.38 108 SER A O 1
ATOM 843 N N . ASP A 1 109 ? -8.036 9.070 19.859 1.00 94.50 109 ASP A N 1
ATOM 844 C CA . ASP A 1 109 ? -8.532 9.817 21.014 1.00 94.50 109 ASP A CA 1
ATOM 845 C C . ASP A 1 109 ? -9.773 10.641 20.613 1.00 94.50 109 ASP A C 1
ATOM 847 O O . ASP A 1 109 ? -10.800 10.597 21.288 1.00 94.50 109 ASP A O 1
ATOM 851 N N . GLU A 1 110 ? -9.725 11.312 19.456 1.00 94.88 110 GLU A N 1
ATOM 852 C CA . GLU A 1 110 ? -10.860 12.068 18.910 1.00 94.88 110 GLU A CA 1
ATOM 853 C C . GLU A 1 110 ? -12.047 11.170 18.514 1.00 94.88 110 GLU A C 1
ATOM 855 O O . GLU A 1 110 ? -13.195 11.532 18.771 1.00 94.88 110 GLU A O 1
ATOM 860 N N . ALA A 1 111 ? -11.799 9.995 17.921 1.00 93.69 111 ALA A N 1
ATOM 861 C CA . ALA A 1 111 ? -12.850 9.023 17.609 1.00 93.69 111 ALA A CA 1
ATOM 862 C C . ALA A 1 111 ? -13.500 8.469 18.883 1.00 93.69 111 ALA A C 1
ATOM 864 O O . ALA A 1 111 ? -14.722 8.410 18.976 1.00 93.69 111 ALA A O 1
ATOM 865 N N . ALA A 1 112 ? -12.704 8.135 19.901 1.00 92.31 112 ALA A N 1
ATOM 866 C CA . ALA A 1 112 ? -13.213 7.651 21.179 1.00 92.31 112 ALA A CA 1
ATOM 867 C C . ALA A 1 112 ? -14.105 8.694 21.871 1.00 92.31 112 ALA A C 1
ATOM 869 O O . ALA A 1 112 ? -15.164 8.339 22.386 1.00 92.31 112 ALA A O 1
ATOM 870 N N . MET A 1 113 ? -13.730 9.980 21.825 1.00 93.19 113 MET A N 1
ATOM 871 C CA . MET A 1 113 ? -14.564 11.077 22.335 1.00 93.19 113 MET A CA 1
ATOM 872 C C . MET A 1 113 ? -15.904 11.207 21.595 1.00 93.19 113 MET A C 1
ATOM 874 O O . MET A 1 113 ? -16.899 11.587 22.209 1.00 93.19 113 MET A O 1
ATOM 878 N N . ALA A 1 114 ? -15.938 10.885 20.300 1.00 92.19 114 ALA A N 1
ATOM 879 C CA . ALA A 1 114 ? -17.154 10.877 19.487 1.00 92.19 114 ALA A CA 1
ATOM 880 C C . ALA A 1 114 ? -17.970 9.571 19.604 1.00 92.19 114 ALA A C 1
ATOM 882 O O . ALA A 1 114 ? -19.097 9.504 19.118 1.00 92.19 114 ALA A O 1
ATOM 883 N N . GLY A 1 115 ? -17.433 8.539 20.267 1.00 91.25 115 GLY A N 1
ATOM 884 C CA . GLY A 1 115 ? -18.041 7.207 20.302 1.00 91.25 115 GLY A CA 1
ATOM 885 C C . GLY A 1 115 ? -17.931 6.459 18.968 1.00 91.25 115 GLY A C 1
ATOM 886 O O . GLY A 1 115 ? -18.827 5.684 18.625 1.00 91.25 115 GLY A O 1
ATOM 887 N N . ASP A 1 116 ? -16.851 6.695 18.224 1.00 93.75 116 ASP A N 1
ATOM 888 C CA . ASP A 1 116 ? -16.571 6.110 16.913 1.00 93.75 116 ASP A CA 1
ATOM 889 C C . ASP A 1 116 ? -15.475 5.029 16.975 1.00 93.75 116 ASP A C 1
ATOM 891 O O . ASP A 1 116 ? -14.652 4.977 17.897 1.00 93.75 116 ASP A O 1
ATOM 895 N N . SER A 1 117 ? -15.451 4.156 15.967 1.00 91.94 117 SER A N 1
ATOM 896 C CA . SER A 1 117 ? -14.331 3.251 15.664 1.00 91.94 117 SER A CA 1
ATOM 897 C C . SER A 1 117 ? -13.435 3.831 14.562 1.00 91.94 117 SER A C 1
ATOM 899 O O . SER A 1 117 ? -13.830 4.743 13.832 1.00 91.94 117 SER A O 1
ATOM 901 N N . LEU A 1 118 ? -12.216 3.300 14.420 1.00 95.31 118 LEU A N 1
ATOM 902 C CA . LEU A 1 118 ? -11.322 3.647 13.311 1.00 95.31 118 LEU A CA 1
ATOM 903 C C . LEU A 1 118 ? -11.355 2.608 12.184 1.00 95.31 118 LEU A C 1
ATOM 905 O O . LEU A 1 118 ? -11.175 1.413 12.429 1.00 95.31 118 LEU A O 1
ATOM 909 N N . ILE A 1 119 ? -11.430 3.089 10.941 1.00 96.62 119 ILE A N 1
ATOM 910 C CA . ILE A 1 119 ? -10.948 2.367 9.756 1.00 96.62 119 ILE A CA 1
ATOM 911 C C . ILE A 1 119 ? -9.679 3.056 9.261 1.00 96.62 119 ILE A C 1
ATOM 913 O O . ILE A 1 119 ? -9.701 4.235 8.909 1.00 96.62 119 ILE A O 1
ATOM 917 N N . VAL A 1 120 ? -8.570 2.321 9.204 1.00 97.50 120 VAL A N 1
ATOM 918 C CA . VAL A 1 120 ? -7.277 2.836 8.733 1.00 97.50 120 VAL A CA 1
ATOM 919 C C . VAL A 1 120 ? -6.980 2.278 7.347 1.00 97.50 120 VAL A C 1
ATOM 921 O O . VAL A 1 120 ? -6.819 1.072 7.186 1.00 97.50 120 VAL A O 1
ATOM 924 N N . CYS A 1 121 ? -6.851 3.148 6.349 1.00 98.00 121 CYS A N 1
ATOM 925 C CA . CYS A 1 121 ? -6.375 2.792 5.019 1.00 98.00 121 CYS A CA 1
ATOM 926 C C . CYS A 1 121 ? -4.974 3.366 4.782 1.00 98.00 121 CYS A C 1
ATOM 928 O O . CYS A 1 121 ? -4.739 4.556 4.984 1.00 98.00 121 CYS A O 1
ATOM 930 N N . GLY A 1 122 ? -4.036 2.536 4.334 1.00 96.56 122 GLY A N 1
ATOM 931 C CA . GLY A 1 122 ? -2.666 2.932 4.029 1.00 96.56 122 GLY A CA 1
ATOM 932 C C . GLY A 1 122 ? -2.285 2.600 2.590 1.00 96.56 122 GLY A C 1
ATOM 933 O O . GLY A 1 122 ? -2.467 1.467 2.159 1.00 96.56 122 GLY A O 1
ATOM 934 N N . VAL A 1 123 ? -1.703 3.550 1.858 1.00 95.31 123 VAL A N 1
ATOM 935 C CA . VAL A 1 123 ? -1.083 3.310 0.546 1.00 95.31 123 VAL A CA 1
ATOM 936 C C . VAL A 1 123 ? 0.379 3.702 0.623 1.00 95.31 123 VAL A C 1
ATOM 938 O O . VAL A 1 123 ? 0.704 4.855 0.892 1.00 95.31 123 VAL A O 1
ATOM 941 N N . GLY A 1 124 ? 1.268 2.738 0.419 1.00 89.56 124 GLY A N 1
ATOM 942 C CA . GLY A 1 124 ? 2.703 2.930 0.539 1.00 89.56 124 GLY A CA 1
ATOM 943 C C . GLY A 1 124 ? 3.413 2.464 -0.715 1.00 89.56 124 GLY A C 1
ATOM 944 O O . GLY A 1 124 ? 3.097 1.395 -1.224 1.00 89.56 124 GLY A O 1
ATOM 945 N N . TRP A 1 125 ? 4.388 3.231 -1.197 1.00 86.19 125 TRP A N 1
ATOM 946 C CA . TRP A 1 125 ? 5.273 2.793 -2.277 1.00 86.19 125 TRP A CA 1
ATOM 947 C C . TRP A 1 125 ? 6.706 2.635 -1.786 1.00 86.19 125 TRP A C 1
ATOM 949 O O . TRP A 1 125 ? 7.205 3.481 -1.041 1.00 86.19 125 TRP A O 1
ATOM 959 N N . SER A 1 126 ? 7.392 1.576 -2.222 1.00 79.69 126 SER A N 1
ATOM 960 C CA . SER A 1 126 ? 8.804 1.349 -1.922 1.00 79.69 126 SER A CA 1
ATOM 961 C C . SER A 1 126 ? 9.028 1.328 -0.401 1.00 79.69 126 SER A C 1
ATOM 963 O O . SER A 1 126 ? 8.345 0.600 0.321 1.00 79.69 126 SER A O 1
ATOM 965 N N . ARG A 1 127 ? 9.932 2.152 0.132 1.00 75.56 127 ARG A N 1
ATOM 966 C CA . ARG A 1 127 ? 10.149 2.292 1.586 1.00 75.56 127 ARG A CA 1
ATOM 967 C C . ARG A 1 127 ? 8.921 2.803 2.347 1.00 75.56 127 ARG A C 1
ATOM 969 O O . ARG A 1 127 ? 8.784 2.529 3.535 1.00 75.56 127 ARG A O 1
ATOM 976 N N . GLY A 1 128 ? 8.018 3.520 1.681 1.00 80.12 128 GLY A N 1
ATOM 977 C CA . GLY A 1 128 ? 6.738 3.915 2.258 1.00 80.12 128 GLY A CA 1
ATOM 978 C C . GLY A 1 128 ? 5.843 2.708 2.552 1.00 80.12 128 GLY A C 1
ATOM 979 O O . GLY A 1 128 ? 5.193 2.672 3.589 1.00 80.12 128 GLY A O 1
ATOM 980 N N . ALA A 1 129 ? 5.874 1.670 1.710 1.00 83.81 129 ALA A N 1
ATOM 981 C CA . ALA A 1 129 ? 5.181 0.411 1.990 1.00 83.81 129 ALA A CA 1
ATOM 982 C C . ALA A 1 129 ? 5.800 -0.327 3.187 1.00 83.81 129 ALA A C 1
ATOM 984 O O . ALA A 1 129 ? 5.078 -0.822 4.048 1.00 83.81 129 ALA A O 1
ATOM 985 N N . PHE A 1 130 ? 7.132 -0.337 3.289 1.00 79.31 130 PHE A N 1
ATOM 986 C CA . PHE A 1 130 ? 7.828 -0.901 4.448 1.00 79.31 130 PHE A CA 1
ATOM 987 C C . PHE A 1 130 ? 7.476 -0.167 5.751 1.00 79.31 130 PHE A C 1
ATOM 989 O O . PHE A 1 130 ? 7.233 -0.795 6.779 1.00 79.31 130 PHE A O 1
ATOM 996 N N . LEU A 1 131 ? 7.358 1.160 5.703 1.00 80.12 131 LEU A N 1
ATOM 997 C CA . LEU A 1 131 ? 6.870 1.953 6.829 1.00 80.12 131 LEU A CA 1
ATOM 998 C C . LEU A 1 131 ? 5.441 1.554 7.244 1.00 80.12 131 LEU A C 1
ATOM 1000 O O . LEU A 1 131 ? 5.163 1.429 8.437 1.00 80.12 131 LEU A O 1
ATOM 1004 N N . LEU A 1 132 ? 4.539 1.331 6.284 1.00 88.75 132 LEU A N 1
ATOM 1005 C CA . LEU A 1 132 ? 3.178 0.871 6.582 1.00 88.75 132 LEU A CA 1
ATOM 1006 C C . LEU A 1 132 ? 3.146 -0.547 7.162 1.00 88.75 132 LEU A C 1
ATOM 1008 O O . LEU A 1 132 ? 2.293 -0.836 7.998 1.00 88.75 132 LEU A O 1
ATOM 1012 N N . LEU A 1 133 ? 4.093 -1.406 6.790 1.00 85.19 133 LEU A N 1
ATOM 1013 C CA . LEU A 1 133 ? 4.251 -2.714 7.420 1.00 85.19 133 LEU A CA 1
ATOM 1014 C C . LEU A 1 133 ? 4.593 -2.571 8.910 1.00 85.19 133 LEU A C 1
ATOM 1016 O O . LEU A 1 133 ? 3.968 -3.217 9.746 1.00 85.19 133 LEU A O 1
ATOM 1020 N N . GLN A 1 134 ? 5.514 -1.670 9.263 1.00 82.00 134 GLN A N 1
ATOM 1021 C CA . GLN A 1 134 ? 5.839 -1.373 10.667 1.00 82.00 134 GLN A CA 1
ATOM 1022 C C . GLN A 1 134 ? 4.643 -0.772 11.424 1.00 82.00 134 GLN A C 1
ATOM 1024 O O . GLN A 1 134 ? 4.411 -1.081 12.595 1.00 82.00 134 GLN A O 1
ATOM 1029 N N . MET A 1 135 ? 3.840 0.057 10.749 1.00 89.88 135 MET A N 1
ATOM 1030 C CA . MET A 1 135 ? 2.570 0.542 11.291 1.00 89.88 135 MET A CA 1
ATOM 1031 C C . MET A 1 135 ? 1.599 -0.598 11.580 1.00 89.88 135 MET A C 1
ATOM 1033 O O . MET A 1 135 ? 1.010 -0.608 12.659 1.00 89.88 135 MET A O 1
ATOM 1037 N N . LYS A 1 136 ? 1.450 -1.553 10.659 1.00 91.06 136 LYS A N 1
ATOM 1038 C CA . LYS A 1 136 ? 0.573 -2.712 10.834 1.00 91.06 136 LYS A CA 1
ATOM 1039 C C . LYS A 1 136 ? 0.921 -3.492 12.099 1.00 91.06 136 LYS A C 1
ATOM 1041 O O . LYS A 1 136 ? 0.048 -3.697 12.933 1.00 91.06 136 LYS A O 1
ATOM 1046 N N . GLU A 1 137 ? 2.194 -3.844 12.273 1.00 85.88 137 GLU A N 1
ATOM 1047 C CA . GLU A 1 137 ? 2.678 -4.602 13.438 1.00 85.88 137 GLU A CA 1
ATOM 1048 C C . GLU A 1 137 ? 2.395 -3.865 14.756 1.00 85.88 137 GLU A C 1
ATOM 1050 O O . GLU A 1 137 ? 1.977 -4.453 15.757 1.00 85.88 137 GLU A O 1
ATOM 1055 N N . TRP A 1 138 ? 2.575 -2.543 14.758 1.00 89.38 138 TRP A N 1
ATOM 1056 C CA . TRP A 1 138 ? 2.247 -1.719 15.915 1.00 89.38 138 TRP A CA 1
ATOM 1057 C C . TRP A 1 138 ? 0.741 -1.660 16.191 1.00 89.38 138 TRP A C 1
ATOM 1059 O O . TRP A 1 138 ? 0.341 -1.768 17.351 1.00 89.38 138 TRP A O 1
ATOM 1069 N N . LEU A 1 139 ? -0.090 -1.533 15.152 1.00 91.75 139 LEU A N 1
ATOM 1070 C CA . LEU A 1 139 ? -1.549 -1.529 15.272 1.00 91.75 139 LEU A CA 1
ATOM 1071 C C . LEU A 1 139 ? -2.095 -2.872 15.767 1.00 91.75 139 LEU A C 1
ATOM 1073 O O . LEU A 1 139 ? -2.938 -2.874 16.658 1.00 91.75 139 LEU A O 1
ATOM 1077 N N . GLU A 1 140 ? -1.571 -3.999 15.278 1.00 89.56 140 GLU A N 1
ATOM 1078 C CA . GLU A 1 140 ? -1.907 -5.339 15.779 1.00 89.56 140 GLU A CA 1
ATOM 1079 C C . GLU A 1 140 ? -1.639 -5.435 17.290 1.00 89.56 140 GLU A C 1
ATOM 1081 O O . GLU A 1 140 ? -2.514 -5.834 18.063 1.00 89.56 140 GLU A O 1
ATOM 1086 N N . GLY A 1 141 ? -0.463 -4.980 17.741 1.00 88.44 141 GLY A N 1
ATOM 1087 C CA . GLY A 1 141 ? -0.117 -4.942 19.164 1.00 88.44 141 GLY A CA 1
ATOM 1088 C C . GLY A 1 141 ? -1.009 -4.011 19.997 1.00 88.44 141 GLY A C 1
ATOM 1089 O O . GLY A 1 141 ? -1.283 -4.301 21.163 1.00 88.44 141 GLY A O 1
ATOM 1090 N N . LYS A 1 142 ? -1.479 -2.902 19.414 1.00 89.75 142 LYS A N 1
ATOM 1091 C CA . LYS A 1 142 ? -2.393 -1.951 20.066 1.00 89.75 142 LYS A CA 1
ATOM 1092 C C . LYS A 1 142 ? -3.821 -2.480 20.161 1.00 89.75 142 LYS A C 1
ATOM 1094 O O . LYS A 1 142 ? -4.434 -2.345 21.218 1.00 89.75 142 LYS A O 1
ATOM 1099 N N . ALA A 1 143 ? -4.309 -3.135 19.112 1.00 86.75 143 ALA A N 1
ATOM 1100 C CA . ALA A 1 143 ? -5.626 -3.760 19.079 1.00 86.75 143 ALA A CA 1
ATOM 1101 C C . ALA A 1 143 ? -5.737 -4.885 20.121 1.00 86.75 143 ALA A C 1
ATOM 1103 O O . ALA A 1 143 ? -6.705 -4.939 20.874 1.00 86.75 143 ALA A O 1
ATOM 1104 N N . VAL A 1 144 ? -4.708 -5.734 20.248 1.00 86.44 144 VAL A N 1
ATOM 1105 C CA . VAL A 1 144 ? -4.668 -6.809 21.262 1.00 86.44 144 VAL A CA 1
ATOM 1106 C C . VAL A 1 144 ? -4.760 -6.257 22.687 1.00 86.44 144 VAL A C 1
ATOM 1108 O O . VAL A 1 144 ? -5.453 -6.825 23.527 1.00 86.44 144 VAL A O 1
ATOM 1111 N N . LYS A 1 145 ? -4.089 -5.133 22.960 1.00 86.31 145 LYS A N 1
ATOM 1112 C CA . LYS A 1 145 ? -4.130 -4.457 24.267 1.00 86.31 145 LYS A CA 1
ATOM 1113 C C . LYS A 1 145 ? -5.405 -3.641 24.494 1.00 86.31 145 LYS A C 1
ATOM 1115 O O . LYS A 1 145 ? -5.606 -3.159 25.602 1.00 86.31 145 LYS A O 1
ATOM 1120 N N . LYS A 1 146 ? -6.263 -3.512 23.473 1.00 84.44 146 LYS A N 1
ATOM 1121 C CA . LYS A 1 146 ? -7.434 -2.621 23.451 1.00 84.44 146 LYS A CA 1
ATOM 1122 C C . LYS A 1 146 ? -7.067 -1.154 23.722 1.00 84.44 146 LYS A C 1
ATOM 1124 O O . LYS A 1 146 ? -7.876 -0.396 24.242 1.00 84.44 146 LYS A O 1
ATOM 1129 N N . ASP A 1 147 ? -5.850 -0.760 23.340 1.00 86.00 147 ASP A N 1
ATOM 1130 C CA . ASP A 1 147 ? -5.347 0.612 23.494 1.00 86.00 147 ASP A CA 1
ATOM 1131 C C . ASP A 1 147 ? -5.983 1.570 22.471 1.00 86.00 147 ASP A C 1
ATOM 1133 O O . ASP A 1 147 ? -6.002 2.779 22.682 1.00 86.00 147 ASP A O 1
ATOM 1137 N N . ILE A 1 148 ? -6.425 1.039 21.327 1.00 88.06 148 ILE A N 1
ATOM 1138 C CA . ILE A 1 148 ? -7.002 1.783 20.203 1.00 88.06 148 ILE A CA 1
ATOM 1139 C C . ILE A 1 148 ? -8.211 0.989 19.699 1.00 88.06 148 ILE A C 1
ATOM 1141 O O . ILE A 1 148 ? -8.092 -0.212 19.446 1.00 88.06 148 ILE A O 1
ATOM 1145 N N . ASN A 1 149 ? -9.360 1.651 19.540 1.00 90.06 149 ASN A N 1
ATOM 1146 C CA . ASN A 1 149 ? -10.576 1.038 19.001 1.00 90.06 149 ASN A CA 1
ATOM 1147 C C . ASN A 1 149 ? -10.542 1.034 17.463 1.00 90.06 149 ASN A C 1
ATOM 1149 O O . ASN A 1 149 ? -10.942 2.004 16.817 1.00 90.06 149 ASN A O 1
ATOM 1153 N N . ILE A 1 150 ? -10.019 -0.046 16.883 1.00 92.62 150 ILE A N 1
ATOM 1154 C CA . ILE A 1 150 ? -9.852 -0.207 15.434 1.00 92.62 150 ILE A CA 1
ATOM 1155 C C . ILE A 1 150 ? -10.788 -1.296 14.945 1.00 92.62 150 ILE A C 1
ATOM 1157 O O . ILE A 1 150 ? -10.709 -2.436 15.392 1.00 92.62 150 ILE A O 1
ATOM 1161 N N . GLU A 1 151 ? -11.628 -0.948 13.983 1.00 94.00 151 GLU A N 1
ATOM 1162 C CA . GLU A 1 151 ? -12.510 -1.898 13.321 1.00 94.00 151 GLU A CA 1
ATOM 1163 C C . GLU A 1 151 ? -11.777 -2.626 12.195 1.00 94.00 151 GLU A C 1
ATOM 1165 O O . GLU A 1 151 ? -11.799 -3.858 12.120 1.00 94.00 151 GLU A O 1
ATOM 1170 N N . ALA A 1 152 ? -11.077 -1.871 11.342 1.00 95.69 152 ALA A N 1
ATOM 1171 C CA . ALA A 1 152 ? -10.388 -2.432 10.192 1.00 95.69 152 ALA A CA 1
ATOM 1172 C C . ALA A 1 152 ? -9.113 -1.677 9.800 1.00 95.69 152 ALA A C 1
ATOM 1174 O O . ALA A 1 152 ? -9.008 -0.456 9.943 1.00 95.69 152 ALA A O 1
ATOM 1175 N N . VAL A 1 153 ? -8.162 -2.419 9.234 1.00 96.88 153 VAL A N 1
ATOM 1176 C CA . VAL A 1 153 ? -6.931 -1.910 8.626 1.00 96.88 153 VAL A CA 1
ATOM 1177 C C . VAL A 1 153 ? -6.808 -2.458 7.203 1.00 96.88 153 VAL A C 1
ATOM 1179 O O . VAL A 1 153 ? -6.783 -3.670 7.008 1.00 96.88 153 VAL A O 1
ATOM 1182 N N . TYR A 1 154 ? -6.692 -1.574 6.212 1.00 97.38 154 TYR A N 1
ATOM 1183 C CA . TYR A 1 154 ? -6.518 -1.916 4.797 1.00 97.38 154 TYR A CA 1
ATOM 1184 C C . TYR A 1 154 ? -5.22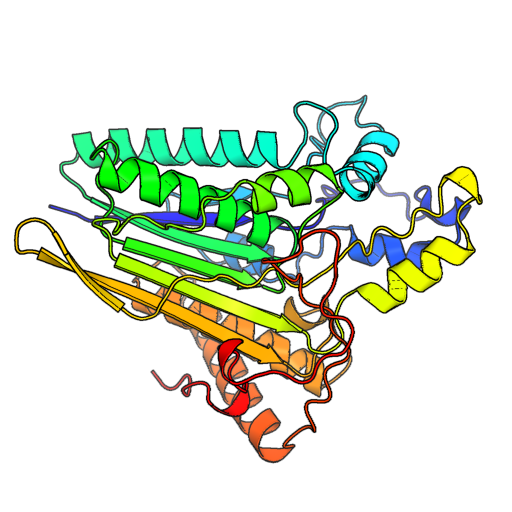6 -1.303 4.260 1.00 97.38 154 TYR A C 1
ATOM 1186 O O . TYR A 1 154 ? -5.051 -0.089 4.299 1.00 97.38 154 TYR A O 1
ATOM 1194 N N . LEU A 1 155 ? -4.294 -2.121 3.773 1.00 97.12 155 LEU A N 1
ATOM 1195 C CA . LEU A 1 155 ? -2.954 -1.679 3.393 1.00 97.12 155 LEU A CA 1
ATOM 1196 C C . LEU A 1 155 ? -2.613 -2.079 1.966 1.00 97.12 155 LEU A C 1
ATOM 1198 O O . LEU A 1 155 ? -2.779 -3.227 1.566 1.00 97.12 155 LEU A O 1
ATOM 1202 N N . HIS A 1 156 ? -2.080 -1.122 1.222 1.00 96.00 156 HIS A N 1
ATOM 1203 C CA . HIS A 1 156 ? -1.642 -1.259 -0.153 1.00 96.00 156 HIS A CA 1
ATOM 1204 C C . HIS A 1 156 ? -0.138 -1.032 -0.233 1.00 96.00 156 HIS A C 1
ATOM 1206 O O . HIS A 1 156 ? 0.343 0.090 -0.069 1.00 96.00 156 HIS A O 1
ATOM 1212 N N . TYR A 1 157 ? 0.606 -2.100 -0.489 1.00 91.50 157 TYR A N 1
ATOM 1213 C CA . TYR A 1 157 ? 2.055 -2.083 -0.607 1.00 91.50 157 TYR A CA 1
ATOM 1214 C C . TYR A 1 157 ? 2.445 -2.122 -2.075 1.00 91.50 157 TYR A C 1
ATOM 1216 O O . TYR A 1 157 ? 2.433 -3.171 -2.711 1.00 91.50 157 TYR A O 1
ATOM 1224 N N . ILE A 1 158 ? 2.804 -0.972 -2.625 1.00 89.62 158 ILE A N 1
ATOM 1225 C CA . ILE A 1 158 ? 3.336 -0.867 -3.976 1.00 89.62 158 ILE A CA 1
ATOM 1226 C C . ILE A 1 158 ? 4.838 -1.089 -3.889 1.00 89.62 158 ILE A C 1
ATOM 1228 O O . ILE A 1 158 ? 5.588 -0.265 -3.377 1.00 89.62 158 ILE A O 1
ATOM 1232 N N . ASP A 1 159 ? 5.274 -2.224 -4.392 1.00 82.50 159 ASP A N 1
ATOM 1233 C CA . ASP A 1 159 ? 6.664 -2.589 -4.568 1.00 82.50 159 ASP A CA 1
ATOM 1234 C C . ASP A 1 159 ? 7.560 -2.370 -3.339 1.00 82.50 159 ASP A C 1
ATOM 1236 O O . ASP A 1 159 ? 8.586 -1.693 -3.406 1.00 82.50 159 ASP A O 1
ATOM 1240 N N . SER A 1 160 ? 7.131 -2.928 -2.202 1.00 79.38 160 SER A N 1
ATOM 1241 C CA . SER A 1 160 ? 7.771 -2.752 -0.893 1.00 79.38 160 SER A CA 1
ATOM 1242 C C . SER A 1 160 ? 9.233 -3.188 -0.878 1.00 79.38 160 SER A C 1
ATOM 1244 O O . SER A 1 160 ? 9.572 -4.281 -1.342 1.00 79.38 160 SER A O 1
ATOM 1246 N N . VAL A 1 161 ? 10.090 -2.346 -0.295 1.00 72.00 161 VAL A N 1
ATOM 1247 C CA . VAL A 1 161 ? 11.526 -2.606 -0.136 1.00 72.00 161 VAL A CA 1
ATOM 1248 C C . VAL A 1 161 ? 11.986 -2.280 1.281 1.00 72.00 161 VAL A C 1
ATOM 1250 O O . VAL A 1 161 ? 11.637 -1.233 1.831 1.00 72.00 161 VAL A O 1
ATOM 1253 N N . ALA A 1 162 ? 12.798 -3.165 1.858 1.00 65.06 162 ALA A N 1
ATOM 1254 C CA . ALA A 1 162 ? 13.546 -2.868 3.076 1.00 65.06 162 ALA A CA 1
ATOM 1255 C C . ALA A 1 162 ? 14.743 -1.969 2.732 1.00 65.06 162 ALA A C 1
ATOM 1257 O O . ALA A 1 162 ? 15.331 -2.112 1.658 1.00 65.06 162 ALA A O 1
ATOM 1258 N N . GLY A 1 163 ? 15.097 -1.053 3.635 1.00 56.66 163 GLY A N 1
ATOM 1259 C CA . GLY A 1 163 ? 16.285 -0.214 3.496 1.00 56.66 163 GLY A CA 1
ATOM 1260 C C . GLY A 1 163 ? 17.588 -0.954 3.826 1.00 56.66 163 GLY A C 1
ATOM 1261 O O . GLY A 1 163 ? 17.750 -2.150 3.557 1.00 56.66 163 GLY A O 1
ATOM 1262 N N . GLY A 1 164 ? 18.536 -0.214 4.405 1.00 53.69 164 GLY A N 1
ATOM 1263 C CA . GLY A 1 164 ? 19.860 -0.715 4.774 1.00 53.69 164 GLY A CA 1
ATOM 1264 C C . GLY A 1 164 ? 19.845 -1.831 5.838 1.00 53.69 164 GLY A C 1
ATOM 1265 O O . GLY A 1 164 ? 18.783 -2.266 6.297 1.00 53.69 164 GLY A O 1
ATOM 1266 N N . PRO A 1 165 ? 21.026 -2.313 6.263 1.00 49.88 165 PRO A N 1
ATOM 1267 C CA . PRO A 1 165 ? 21.176 -3.414 7.223 1.00 49.88 165 PRO A CA 1
ATOM 1268 C C . PRO A 1 165 ? 20.353 -3.255 8.512 1.00 49.88 165 PRO A C 1
ATOM 1270 O O . PRO A 1 165 ? 19.806 -4.232 9.023 1.00 49.88 165 PRO A O 1
ATOM 1273 N N . THR A 1 166 ? 20.200 -2.024 9.006 1.00 53.06 166 THR A N 1
ATOM 1274 C CA . THR A 1 166 ? 19.417 -1.710 10.211 1.00 53.06 166 THR A CA 1
ATOM 1275 C C . THR A 1 166 ? 17.920 -1.994 10.045 1.00 53.06 166 THR A C 1
ATOM 1277 O O . THR A 1 166 ? 17.296 -2.566 10.943 1.00 53.06 166 THR A O 1
ATOM 1280 N N . ASP A 1 167 ? 17.337 -1.643 8.897 1.00 56.84 167 ASP A N 1
ATOM 1281 C CA . ASP A 1 167 ? 15.922 -1.912 8.606 1.00 56.84 167 ASP A CA 1
ATOM 1282 C C . ASP A 1 167 ? 15.666 -3.411 8.452 1.00 56.84 167 ASP A C 1
ATOM 1284 O O . ASP A 1 167 ? 14.632 -3.914 8.894 1.00 56.84 167 ASP A O 1
ATOM 1288 N N . ARG A 1 168 ? 16.644 -4.147 7.908 1.00 56.84 168 ARG A N 1
ATOM 1289 C CA . ARG A 1 168 ? 16.595 -5.611 7.884 1.00 56.84 168 ARG A CA 1
ATOM 1290 C C . ARG A 1 168 ? 16.582 -6.154 9.292 1.00 56.84 168 ARG A C 1
ATOM 1292 O O . ARG A 1 168 ? 15.591 -6.763 9.651 1.00 56.84 168 ARG A O 1
ATOM 1299 N N . LEU A 1 169 ? 17.596 -5.867 10.112 1.00 53.88 169 LEU A N 1
ATOM 1300 C CA . LEU A 1 169 ? 17.700 -6.366 11.492 1.00 53.88 169 LEU A CA 1
ATOM 1301 C C . LEU A 1 169 ? 16.434 -6.143 12.326 1.00 53.88 169 LEU A C 1
ATOM 1303 O O . LEU A 1 169 ? 16.115 -6.970 13.177 1.00 53.88 169 LEU A O 1
ATOM 1307 N N . ARG A 1 170 ? 15.695 -5.058 12.083 1.00 58.12 170 ARG A N 1
ATOM 1308 C CA . ARG A 1 170 ? 14.385 -4.830 12.707 1.00 58.12 170 ARG A CA 1
ATOM 1309 C C . ARG A 1 170 ? 13.331 -5.818 12.243 1.00 58.12 170 ARG A C 1
ATOM 1311 O O . ARG A 1 170 ? 12.658 -6.401 13.085 1.00 58.12 170 ARG A O 1
ATOM 1318 N N . TYR A 1 171 ? 13.239 -6.048 10.940 1.00 53.91 171 TYR A N 1
ATOM 1319 C CA . TYR A 1 171 ? 12.344 -7.049 10.374 1.00 53.91 171 TYR A CA 1
ATOM 1320 C C . TYR A 1 171 ? 12.691 -8.474 10.840 1.00 53.91 171 TYR A C 1
ATOM 1322 O O . TYR A 1 171 ? 11.807 -9.282 11.092 1.00 53.91 171 TYR A O 1
ATOM 1330 N N . LEU A 1 172 ? 13.976 -8.785 11.028 1.00 49.09 172 LEU A N 1
ATOM 1331 C CA . LEU A 1 172 ? 14.427 -10.115 11.479 1.00 49.09 172 LEU A CA 1
ATOM 1332 C C . LEU A 1 172 ? 14.105 -10.400 12.942 1.00 49.09 172 LEU A C 1
ATOM 1334 O O . LEU A 1 172 ? 14.119 -11.547 13.372 1.00 49.09 172 LEU A O 1
ATOM 1338 N N . LYS A 1 173 ? 13.833 -9.345 13.713 1.00 49.84 173 LYS A N 1
ATOM 1339 C CA . LYS A 1 173 ? 13.394 -9.432 15.106 1.00 49.84 173 LYS A CA 1
ATOM 1340 C C . LYS A 1 173 ? 11.873 -9.424 15.242 1.00 49.84 173 LYS A C 1
ATOM 1342 O O . LYS A 1 173 ? 11.384 -9.463 16.371 1.00 49.84 173 LYS A O 1
ATOM 1347 N N . VAL A 1 174 ? 11.127 -9.371 14.134 1.00 51.78 174 VAL A N 1
ATOM 1348 C CA . VAL A 1 174 ? 9.673 -9.538 14.166 1.00 51.78 174 VAL A CA 1
ATOM 1349 C C . VAL A 1 174 ? 9.398 -10.979 14.596 1.00 51.78 174 VAL A C 1
ATOM 1351 O O . VAL A 1 174 ? 9.902 -11.908 13.961 1.00 51.78 174 VAL A O 1
ATOM 1354 N N . PRO A 1 175 ? 8.656 -11.195 15.694 1.00 47.56 175 PRO A N 1
ATOM 1355 C CA . PRO A 1 175 ? 8.395 -12.535 16.188 1.00 47.56 175 PRO A CA 1
ATOM 1356 C C . PRO A 1 175 ? 7.727 -13.386 15.103 1.00 47.56 175 PRO A C 1
ATOM 1358 O O . PRO A 1 175 ? 6.830 -12.931 14.394 1.00 47.56 175 PRO A O 1
ATOM 1361 N N . SER A 1 176 ? 8.147 -14.649 15.013 1.00 51.50 176 SER A N 1
ATOM 1362 C CA . SER A 1 176 ? 7.540 -15.662 14.139 1.00 51.50 176 SER A CA 1
ATOM 1363 C C . SER A 1 176 ? 6.044 -15.852 14.416 1.00 51.50 176 SER A C 1
ATOM 1365 O O . SER A 1 176 ? 5.294 -16.249 13.530 1.00 51.50 176 SER A O 1
ATOM 1367 N N . TYR A 1 177 ? 5.604 -15.522 15.632 1.00 52.38 177 TYR A N 1
ATOM 1368 C CA . TYR A 1 177 ? 4.209 -15.509 16.042 1.00 52.38 177 TYR A CA 1
ATOM 1369 C C . TYR A 1 177 ? 3.580 -14.122 15.854 1.00 52.38 177 TYR A C 1
ATOM 1371 O O . TYR A 1 177 ? 3.944 -13.165 16.544 1.00 52.38 177 TYR A O 1
ATOM 1379 N N . ARG A 1 178 ? 2.586 -14.030 14.965 1.00 66.38 178 ARG A N 1
ATOM 1380 C CA . ARG A 1 178 ? 1.719 -12.851 14.835 1.00 66.38 178 ARG A CA 1
ATOM 1381 C C . ARG A 1 178 ? 0.457 -13.050 15.683 1.00 66.38 178 ARG A C 1
ATOM 1383 O O . ARG A 1 178 ? -0.216 -14.069 15.531 1.00 66.38 178 ARG A O 1
ATOM 1390 N N . PRO A 1 179 ? 0.124 -12.126 16.600 1.00 65.19 179 PRO A N 1
ATOM 1391 C CA . PRO A 1 179 ? -1.047 -12.282 17.448 1.00 65.19 179 PRO A CA 1
ATOM 1392 C C . PRO A 1 179 ? -2.339 -12.165 16.628 1.00 65.19 179 PRO A C 1
ATOM 1394 O O . PRO A 1 179 ? -2.429 -11.361 15.702 1.00 65.19 179 PRO A O 1
ATOM 1397 N N . LYS A 1 180 ? -3.370 -12.924 17.016 1.00 77.12 180 LYS A N 1
ATOM 1398 C CA . LYS A 1 180 ? -4.737 -12.801 16.485 1.00 77.12 180 LYS A CA 1
ATOM 1399 C C . LYS A 1 180 ? -5.347 -11.461 16.908 1.00 77.12 180 LYS A C 1
ATOM 1401 O O . LYS A 1 180 ? -6.046 -11.375 17.916 1.00 77.12 180 LYS A O 1
ATOM 1406 N N . ALA A 1 181 ? -5.019 -10.400 16.176 1.00 85.56 181 ALA A N 1
ATOM 1407 C CA . ALA A 1 181 ? -5.499 -9.058 16.473 1.00 85.56 181 ALA A CA 1
ATOM 1408 C C . ALA A 1 181 ? -7.028 -8.978 16.281 1.00 85.56 181 ALA A C 1
ATOM 1410 O O . ALA A 1 181 ? -7.528 -9.456 15.255 1.00 85.56 181 ALA A O 1
ATOM 1411 N N . PRO A 1 182 ? -7.776 -8.387 17.233 1.00 91.31 182 PRO A N 1
ATOM 1412 C CA . PRO A 1 182 ? -9.227 -8.225 17.145 1.00 91.31 182 PRO A CA 1
ATOM 1413 C C . PRO A 1 182 ? -9.591 -7.041 16.232 1.00 91.31 182 PRO A C 1
ATOM 1415 O O . PRO A 1 182 ? -10.171 -6.055 16.676 1.00 91.31 182 PRO A O 1
ATOM 1418 N N . MET A 1 183 ? -9.187 -7.118 14.964 1.00 93.44 183 MET A N 1
ATOM 1419 C CA . MET A 1 183 ? -9.516 -6.154 13.911 1.00 93.44 183 MET A CA 1
ATOM 1420 C C . MET A 1 183 ? -9.553 -6.861 12.554 1.00 93.44 183 MET A C 1
ATOM 1422 O O . MET A 1 183 ? -8.816 -7.831 12.340 1.00 93.44 183 MET A O 1
ATOM 1426 N N . HIS A 1 184 ? -10.371 -6.368 11.624 1.00 95.00 184 HIS A N 1
ATOM 1427 C CA . HIS A 1 184 ? -10.284 -6.801 10.231 1.00 95.00 184 HIS A CA 1
ATOM 1428 C C . HIS A 1 184 ? -8.971 -6.304 9.622 1.00 95.00 184 HIS A C 1
ATOM 1430 O O . HIS A 1 184 ? -8.576 -5.157 9.828 1.00 95.00 184 HIS A O 1
ATOM 1436 N N . LEU A 1 185 ? -8.288 -7.160 8.867 1.00 94.69 185 LEU A N 1
ATOM 1437 C CA . LEU A 1 185 ? -7.017 -6.820 8.238 1.00 94.69 185 LEU A CA 1
ATOM 1438 C C . LEU A 1 185 ? -7.038 -7.234 6.769 1.00 94.69 185 LEU A C 1
ATOM 1440 O O . LEU A 1 185 ? -7.204 -8.411 6.464 1.00 94.69 185 LEU A O 1
ATOM 1444 N N . GLY A 1 186 ? -6.850 -6.273 5.870 1.00 94.75 186 GLY A N 1
ATOM 1445 C CA . GLY A 1 186 ? -6.677 -6.494 4.437 1.00 94.75 186 GLY A CA 1
ATOM 1446 C C . GLY A 1 186 ? -5.324 -5.970 3.972 1.00 94.75 186 GLY A C 1
ATOM 1447 O O . GLY A 1 186 ? -5.032 -4.790 4.140 1.00 94.75 186 GLY A O 1
ATOM 1448 N N . VAL A 1 187 ? -4.494 -6.821 3.376 1.00 93.38 187 VAL A N 1
ATOM 1449 C CA . VAL A 1 187 ? -3.188 -6.445 2.824 1.00 93.38 187 VAL A CA 1
ATOM 1450 C C . VAL A 1 187 ? -3.133 -6.775 1.336 1.00 93.38 187 VAL A C 1
ATOM 1452 O O . VAL A 1 187 ? -3.496 -7.863 0.899 1.00 93.38 187 VAL A O 1
ATOM 1455 N N . HIS A 1 188 ? -2.665 -5.812 0.553 1.00 94.25 188 HIS A N 1
ATOM 1456 C CA . HIS A 1 188 ? -2.632 -5.835 -0.901 1.00 94.25 188 HIS A CA 1
ATOM 1457 C C . HIS A 1 188 ? -1.232 -5.465 -1.383 1.00 94.25 188 HIS A C 1
ATOM 1459 O O . HIS A 1 188 ? -0.870 -4.289 -1.390 1.00 94.25 188 HIS A O 1
ATOM 1465 N N . SER A 1 189 ? -0.444 -6.459 -1.784 1.00 90.81 189 SER A N 1
ATOM 1466 C CA . SER A 1 189 ? 0.932 -6.268 -2.244 1.00 90.81 189 SER A CA 1
ATOM 1467 C C . SER A 1 189 ? 1.007 -6.289 -3.768 1.00 90.81 189 SER A C 1
ATOM 1469 O O . SER A 1 189 ? 0.598 -7.254 -4.404 1.00 90.81 189 SER A O 1
ATOM 1471 N N . TYR A 1 190 ? 1.565 -5.243 -4.368 1.00 90.50 190 TYR A N 1
ATOM 1472 C CA . TYR A 1 190 ? 1.768 -5.116 -5.810 1.00 90.50 190 TYR A CA 1
ATOM 1473 C C . TYR A 1 190 ? 3.265 -5.174 -6.111 1.00 90.50 190 TYR A C 1
ATOM 1475 O O . TYR A 1 190 ? 4.006 -4.276 -5.720 1.00 90.50 190 TYR A O 1
ATOM 1483 N N . LEU A 1 191 ? 3.726 -6.233 -6.771 1.00 85.69 191 LEU A N 1
ATOM 1484 C CA . LEU A 1 191 ? 5.146 -6.554 -6.918 1.00 85.69 191 LEU A CA 1
ATOM 1485 C C . LEU A 1 191 ? 5.587 -6.449 -8.380 1.00 85.69 191 LEU A C 1
ATOM 1487 O O . LEU A 1 191 ? 4.929 -6.972 -9.276 1.00 85.69 191 LEU A O 1
ATOM 1491 N N . SER A 1 192 ? 6.724 -5.800 -8.623 1.00 82.69 192 SER A N 1
ATOM 1492 C CA . SER A 1 192 ? 7.383 -5.764 -9.937 1.00 82.69 192 SER A CA 1
ATOM 1493 C C . SER A 1 192 ? 8.120 -7.081 -10.214 1.00 82.69 192 SER A C 1
ATOM 1495 O O . SER A 1 192 ? 8.734 -7.648 -9.308 1.00 82.69 192 SER A O 1
ATOM 1497 N N . ASN A 1 193 ? 8.113 -7.586 -11.447 1.00 77.19 193 ASN A N 1
ATOM 1498 C CA . ASN A 1 193 ? 8.855 -8.806 -11.795 1.00 77.19 193 ASN A CA 1
ATOM 1499 C C . ASN A 1 193 ? 10.347 -8.556 -12.054 1.00 77.19 193 ASN A C 1
ATOM 1501 O O . ASN A 1 193 ? 11.144 -9.491 -11.937 1.00 77.19 193 ASN A O 1
ATOM 1505 N N . THR A 1 194 ? 10.744 -7.317 -12.368 1.00 66.31 194 THR A N 1
ATOM 1506 C CA . THR A 1 194 ? 12.154 -7.012 -12.650 1.00 66.31 194 THR A CA 1
ATOM 1507 C C . THR A 1 194 ? 12.965 -6.626 -11.411 1.00 66.31 194 THR A C 1
ATOM 1509 O O . THR A 1 194 ? 14.191 -6.719 -11.435 1.00 66.31 194 THR A O 1
ATOM 1512 N N . GLY A 1 195 ? 12.314 -6.216 -10.313 1.00 60.50 195 GLY A N 1
ATOM 1513 C CA . GLY A 1 195 ? 12.985 -5.701 -9.112 1.00 60.50 195 GLY A CA 1
ATOM 1514 C C . GLY A 1 195 ? 13.940 -4.516 -9.377 1.00 60.50 195 GLY A C 1
ATOM 1515 O O . GLY A 1 195 ? 14.109 -4.060 -10.505 1.00 60.50 195 GLY A O 1
ATOM 1516 N N . ASN A 1 196 ? 14.598 -4.014 -8.324 1.00 54.22 196 ASN A N 1
ATOM 1517 C CA . ASN A 1 196 ? 15.506 -2.845 -8.380 1.00 54.22 196 ASN A CA 1
ATOM 1518 C C . ASN A 1 196 ? 17.004 -3.192 -8.430 1.00 54.22 196 ASN A C 1
ATOM 1520 O O . ASN A 1 196 ? 17.866 -2.312 -8.397 1.00 54.22 196 ASN A O 1
ATOM 1524 N N . LEU A 1 197 ? 17.351 -4.477 -8.490 1.00 50.22 197 LEU A N 1
ATOM 1525 C CA . LEU A 1 197 ? 18.731 -4.939 -8.295 1.00 50.22 197 LEU A CA 1
ATOM 1526 C C . LEU A 1 197 ? 19.679 -4.605 -9.448 1.00 50.22 197 LEU A C 1
ATOM 1528 O O . LEU A 1 197 ? 20.878 -4.455 -9.209 1.00 50.22 197 LEU A O 1
ATOM 1532 N N . ASN A 1 198 ? 19.156 -4.439 -10.665 1.00 44.59 198 ASN A N 1
ATOM 1533 C CA . ASN A 1 198 ? 19.975 -4.136 -11.840 1.00 44.59 198 ASN A CA 1
ATOM 1534 C C . ASN A 1 198 ? 20.698 -2.789 -11.707 1.00 44.59 198 ASN A C 1
ATOM 1536 O O . ASN A 1 198 ? 21.842 -2.662 -12.138 1.00 44.59 198 ASN A O 1
ATOM 1540 N N . LEU A 1 199 ? 20.078 -1.808 -11.044 1.00 48.41 199 LEU A N 1
ATOM 1541 C CA . LEU A 1 199 ? 20.681 -0.494 -10.844 1.00 48.41 199 LEU A CA 1
ATOM 1542 C C . LEU A 1 199 ? 21.729 -0.505 -9.723 1.00 48.41 199 LEU A C 1
ATOM 1544 O O . LEU A 1 199 ? 22.768 0.128 -9.869 1.00 48.41 199 LEU A O 1
ATOM 1548 N N . TRP A 1 200 ? 21.525 -1.256 -8.634 1.00 50.62 200 TRP A N 1
ATOM 1549 C CA . TRP A 1 200 ? 22.524 -1.340 -7.558 1.00 50.62 200 TRP A CA 1
ATOM 1550 C C . TRP A 1 200 ? 23.774 -2.114 -7.983 1.00 50.62 200 TRP A C 1
ATOM 1552 O O . TRP A 1 200 ? 24.886 -1.656 -7.747 1.00 50.62 200 TRP A O 1
ATOM 1562 N N . ALA A 1 201 ? 23.610 -3.242 -8.681 1.00 52.12 201 ALA A N 1
ATOM 1563 C CA . ALA A 1 201 ? 24.739 -3.978 -9.255 1.00 52.12 201 ALA A CA 1
ATOM 1564 C C . ALA A 1 201 ? 25.541 -3.121 -10.250 1.00 52.12 201 ALA A C 1
ATOM 1566 O O . ALA A 1 201 ? 26.753 -3.289 -10.378 1.00 52.12 201 ALA A O 1
ATOM 1567 N N . TYR A 1 202 ? 24.871 -2.187 -10.928 1.00 49.25 202 TYR A N 1
ATOM 1568 C CA . TYR A 1 202 ? 25.508 -1.172 -11.756 1.00 49.25 202 TYR A CA 1
ATOM 1569 C C . TYR A 1 202 ? 26.222 -0.105 -10.905 1.00 49.25 202 TYR A C 1
ATOM 1571 O O . TYR A 1 202 ? 27.407 0.123 -11.119 1.00 49.25 202 TYR A O 1
ATOM 1579 N N . ILE A 1 203 ? 25.561 0.483 -9.898 1.00 48.53 203 ILE A N 1
ATOM 1580 C CA . ILE A 1 203 ? 26.124 1.503 -8.987 1.00 48.53 203 ILE A CA 1
ATOM 1581 C C . ILE A 1 203 ? 27.354 0.981 -8.229 1.00 48.53 203 ILE A C 1
ATOM 1583 O O . ILE A 1 203 ? 28.350 1.695 -8.141 1.00 48.53 203 ILE A O 1
ATOM 1587 N N . LEU A 1 204 ? 27.332 -0.268 -7.745 1.00 51.81 204 LEU A N 1
ATOM 1588 C CA . LEU A 1 204 ? 28.452 -0.907 -7.039 1.00 51.81 204 LEU A CA 1
ATOM 1589 C C . LEU A 1 204 ? 29.759 -0.852 -7.838 1.00 51.81 204 LEU A C 1
ATOM 1591 O O . LEU A 1 204 ? 30.829 -0.704 -7.252 1.00 51.81 204 LEU A O 1
ATOM 1595 N N . ARG A 1 205 ? 29.691 -0.925 -9.174 1.00 53.31 205 ARG A N 1
ATOM 1596 C CA . ARG A 1 205 ? 30.880 -0.855 -10.042 1.00 53.31 205 ARG A CA 1
ATOM 1597 C C . ARG A 1 205 ? 31.584 0.499 -9.965 1.00 53.31 205 ARG A C 1
ATOM 1599 O O . ARG A 1 205 ? 32.781 0.568 -10.224 1.00 53.31 205 ARG A O 1
ATOM 1606 N N . TYR A 1 206 ? 30.857 1.549 -9.591 1.00 49.22 206 TYR A N 1
ATOM 1607 C CA . TYR A 1 206 ? 31.349 2.924 -9.513 1.00 49.22 206 TYR A CA 1
ATOM 1608 C C . TYR A 1 206 ? 31.690 3.370 -8.086 1.00 49.22 206 TYR A C 1
ATOM 1610 O O . TYR A 1 206 ? 32.269 4.439 -7.915 1.00 49.22 206 TYR A O 1
ATOM 1618 N N . LEU A 1 207 ? 31.361 2.574 -7.063 1.00 45.94 207 LEU A N 1
ATOM 1619 C CA . LEU A 1 207 ? 31.738 2.872 -5.680 1.00 45.94 207 LEU A CA 1
ATOM 1620 C C . LEU A 1 207 ? 33.194 2.446 -5.402 1.00 45.94 207 LEU A C 1
ATOM 1622 O O . LEU A 1 207 ? 33.646 1.452 -5.983 1.00 45.94 207 LEU A O 1
ATOM 1626 N N . PRO A 1 208 ? 33.936 3.157 -4.529 1.00 43.91 208 PRO A N 1
ATOM 1627 C CA . PRO A 1 208 ? 35.228 2.695 -4.018 1.00 43.91 208 PRO A CA 1
ATOM 1628 C C . PRO A 1 208 ? 35.092 1.348 -3.300 1.00 43.91 208 PRO A C 1
ATOM 1630 O O . PRO A 1 208 ? 34.044 1.062 -2.724 1.00 43.91 208 PRO A O 1
ATOM 1633 N N . GLU A 1 209 ? 36.139 0.523 -3.337 1.00 49.97 209 GLU A N 1
ATOM 1634 C CA . GLU A 1 209 ? 36.116 -0.878 -2.882 1.00 49.97 209 GLU A CA 1
ATOM 1635 C C . GLU A 1 209 ? 35.634 -1.047 -1.433 1.00 49.97 209 GLU A C 1
ATOM 1637 O O . GLU A 1 209 ? 34.801 -1.907 -1.161 1.00 49.97 209 GLU A O 1
ATOM 1642 N N . GLU A 1 210 ? 36.039 -0.147 -0.539 1.00 43.84 210 GLU A N 1
ATOM 1643 C CA . GLU A 1 210 ? 35.603 -0.092 0.865 1.00 43.84 210 GLU A CA 1
ATOM 1644 C C . GLU A 1 210 ? 34.089 0.143 1.054 1.00 43.84 210 GLU A C 1
ATOM 1646 O O . GLU A 1 210 ? 33.529 -0.231 2.083 1.00 43.84 210 GLU A O 1
ATOM 1651 N N . TYR A 1 211 ? 33.404 0.701 0.049 1.00 40.53 211 TYR A N 1
ATOM 1652 C CA . TYR A 1 211 ? 31.952 0.919 0.042 1.00 40.53 211 TYR A CA 1
ATOM 1653 C C . TYR A 1 211 ? 31.196 -0.082 -0.845 1.00 40.53 211 TYR A C 1
ATOM 1655 O O . TYR A 1 211 ? 29.967 -0.022 -0.929 1.00 40.53 211 TYR A O 1
ATOM 1663 N N . ARG A 1 212 ? 31.888 -1.034 -1.492 1.00 49.16 212 ARG A N 1
ATOM 1664 C CA . ARG A 1 212 ? 31.276 -2.123 -2.278 1.00 49.16 212 ARG A CA 1
ATOM 1665 C C . ARG A 1 212 ? 30.789 -3.255 -1.377 1.00 49.16 212 ARG A C 1
ATOM 1667 O O . ARG A 1 212 ? 31.090 -4.427 -1.595 1.00 49.16 212 ARG A O 1
ATOM 1674 N N . VAL A 1 213 ? 30.014 -2.918 -0.354 1.00 45.56 213 VAL A N 1
ATOM 1675 C CA . VAL A 1 213 ? 29.368 -3.929 0.481 1.00 45.56 213 VAL A CA 1
ATOM 1676 C C . VAL A 1 213 ? 28.294 -4.614 -0.366 1.00 45.56 213 VAL A C 1
ATOM 1678 O O . VAL A 1 213 ? 27.468 -3.952 -0.999 1.00 45.56 213 VAL A O 1
ATOM 1681 N N . ASN A 1 214 ? 28.300 -5.949 -0.399 1.00 42.97 214 ASN A N 1
ATOM 1682 C CA . ASN A 1 214 ? 27.277 -6.752 -1.070 1.00 42.97 214 ASN A CA 1
ATOM 1683 C C . ASN A 1 214 ? 25.987 -6.760 -0.238 1.00 42.97 214 ASN A C 1
ATOM 1685 O O . ASN A 1 214 ? 25.516 -7.787 0.236 1.00 42.97 214 ASN A O 1
ATOM 1689 N N . THR A 1 215 ? 25.437 -5.582 0.005 1.00 42.94 215 THR A N 1
ATOM 1690 C CA . THR A 1 215 ? 24.122 -5.386 0.589 1.00 42.94 215 THR A CA 1
ATOM 1691 C C . THR A 1 215 ? 23.149 -5.377 -0.584 1.00 42.94 215 THR A C 1
ATOM 1693 O O . THR A 1 215 ? 23.184 -4.459 -1.398 1.00 42.94 215 THR A O 1
ATOM 1696 N N . PRO A 1 216 ? 22.307 -6.407 -0.782 1.00 45.03 216 PRO A N 1
ATOM 1697 C CA . PRO A 1 216 ? 21.391 -6.445 -1.917 1.00 45.03 216 PRO A CA 1
ATOM 1698 C C . PRO A 1 216 ? 20.254 -5.456 -1.661 1.00 45.03 216 PRO A C 1
ATOM 1700 O O . PRO A 1 216 ? 19.189 -5.864 -1.224 1.00 45.03 216 PRO A O 1
ATOM 1703 N N . PHE A 1 217 ? 20.504 -4.163 -1.859 1.00 48.31 217 PHE A N 1
ATOM 1704 C CA . PHE A 1 217 ? 19.764 -3.022 -1.310 1.00 48.31 217 PHE A CA 1
ATOM 1705 C C . PHE A 1 217 ? 18.248 -2.976 -1.536 1.00 48.31 217 PHE A C 1
ATOM 1707 O O . PHE A 1 217 ? 17.595 -2.157 -0.910 1.00 48.31 217 PHE A O 1
ATOM 1714 N N . PHE A 1 218 ? 17.655 -3.831 -2.368 1.00 56.56 218 PHE A N 1
ATOM 1715 C CA . PHE A 1 218 ? 16.229 -3.757 -2.676 1.00 56.56 218 PHE A CA 1
ATOM 1716 C C . PHE A 1 218 ? 15.659 -5.140 -2.985 1.00 56.56 218 PHE A C 1
ATOM 1718 O O . PHE A 1 218 ? 15.565 -5.563 -4.138 1.00 56.56 218 PHE A O 1
ATOM 1725 N N . SER A 1 219 ? 15.298 -5.861 -1.933 1.00 54.41 219 SER A N 1
ATOM 1726 C CA . SER A 1 219 ? 14.483 -7.070 -2.001 1.00 54.41 219 SER A CA 1
ATOM 1727 C C . SER A 1 219 ? 13.006 -6.719 -1.825 1.00 54.41 219 SER A C 1
ATOM 1729 O O . SER A 1 219 ? 12.663 -5.786 -1.097 1.00 54.41 219 SER A O 1
ATOM 1731 N N . GLY A 1 220 ? 12.125 -7.468 -2.495 1.00 63.88 220 GLY A N 1
ATOM 1732 C CA . GLY A 1 220 ? 10.692 -7.384 -2.211 1.00 63.88 220 GLY A CA 1
ATOM 1733 C C . GLY A 1 220 ? 10.413 -7.892 -0.803 1.00 63.88 220 GLY A C 1
ATOM 1734 O O . GLY A 1 220 ? 10.715 -9.051 -0.518 1.00 63.88 220 GLY A O 1
ATOM 1735 N N . VAL A 1 221 ? 9.866 -7.042 0.067 1.00 67.81 221 VAL A N 1
ATOM 1736 C CA . VAL A 1 221 ? 9.380 -7.475 1.384 1.00 67.81 221 VAL A CA 1
ATOM 1737 C C . VAL A 1 221 ? 7.963 -8.001 1.204 1.00 67.81 221 VAL A C 1
ATOM 1739 O O . VAL A 1 221 ? 7.050 -7.228 0.914 1.00 67.81 221 VAL A O 1
ATOM 1742 N N . LEU A 1 222 ? 7.795 -9.314 1.352 1.00 71.56 222 LEU A N 1
ATOM 1743 C CA . LEU A 1 222 ? 6.485 -9.958 1.318 1.00 71.56 222 LEU A CA 1
ATOM 1744 C C . LEU A 1 222 ? 5.795 -9.825 2.675 1.00 71.56 222 LEU A C 1
ATOM 1746 O O . LEU A 1 222 ? 6.417 -9.996 3.726 1.00 71.56 222 LEU A O 1
ATOM 1750 N N . ASP A 1 223 ? 4.496 -9.537 2.653 1.00 73.94 223 ASP A N 1
ATOM 1751 C CA . ASP A 1 223 ? 3.681 -9.610 3.858 1.00 73.94 223 ASP A CA 1
ATOM 1752 C C . ASP A 1 223 ? 3.238 -11.057 4.107 1.00 73.94 223 ASP A C 1
ATOM 1754 O O . ASP A 1 223 ? 2.625 -11.683 3.247 1.00 73.94 223 ASP A O 1
ATOM 1758 N N . LYS A 1 224 ? 3.534 -11.574 5.302 1.00 72.56 224 LYS A N 1
ATOM 1759 C CA . LYS A 1 224 ? 3.186 -12.935 5.731 1.00 72.56 224 LYS A CA 1
ATOM 1760 C C . LYS A 1 224 ? 1.850 -13.056 6.475 1.00 72.56 224 LYS A C 1
ATOM 1762 O O . LYS A 1 224 ? 1.672 -13.989 7.249 1.00 72.56 224 LYS A O 1
ATOM 1767 N N . THR A 1 225 ? 0.941 -12.089 6.365 1.00 78.62 225 THR A N 1
ATOM 1768 C CA . THR A 1 225 ? -0.385 -12.212 6.982 1.00 78.62 225 THR A CA 1
ATOM 1769 C C . THR A 1 225 ? -1.103 -13.392 6.341 1.00 78.62 225 THR A C 1
ATOM 1771 O O . THR A 1 225 ? -1.324 -13.411 5.132 1.00 78.62 225 THR A O 1
ATOM 1774 N N . GLU A 1 226 ? -1.440 -14.384 7.159 1.00 81.00 226 GLU A N 1
ATOM 1775 C CA . GLU A 1 226 ? -2.174 -15.560 6.713 1.00 81.00 226 GLU A CA 1
ATOM 1776 C C . GLU A 1 226 ? -3.629 -15.201 6.406 1.00 81.00 226 GLU A C 1
ATOM 1778 O O . GLU A 1 226 ? -4.259 -14.395 7.094 1.00 81.00 226 GLU A O 1
ATOM 1783 N N . ASN A 1 227 ? -4.171 -15.836 5.369 1.00 86.69 227 ASN A N 1
ATOM 1784 C CA . ASN A 1 227 ? -5.589 -15.764 5.049 1.00 86.69 227 ASN A CA 1
ATOM 1785 C C . ASN A 1 227 ? -6.368 -16.610 6.059 1.00 86.69 227 ASN A C 1
ATOM 1787 O O . ASN A 1 227 ? -6.358 -17.836 5.973 1.00 86.69 227 ASN A O 1
ATOM 1791 N N . THR A 1 228 ? -7.029 -15.968 7.022 1.00 89.88 228 THR A N 1
ATOM 1792 C CA . THR A 1 228 ? -7.706 -16.667 8.120 1.00 89.88 228 THR A CA 1
ATOM 1793 C C . THR A 1 228 ? -8.913 -15.901 8.660 1.00 89.88 228 THR A C 1
ATOM 1795 O O . THR A 1 228 ? -9.075 -14.697 8.443 1.00 89.88 228 THR A O 1
ATOM 1798 N N . ILE A 1 229 ? -9.778 -16.625 9.368 1.00 92.12 229 ILE A N 1
ATOM 1799 C CA . ILE A 1 229 ? -10.864 -16.074 10.177 1.00 92.12 229 ILE A CA 1
ATOM 1800 C C . ILE A 1 229 ? -10.654 -16.584 11.599 1.00 92.12 229 ILE A C 1
ATOM 1802 O O . ILE A 1 229 ? -10.480 -17.786 11.814 1.00 92.12 229 ILE A O 1
ATOM 1806 N N . HIS A 1 230 ? -10.671 -15.684 12.577 1.00 89.94 230 HIS A N 1
ATOM 1807 C CA . HIS A 1 230 ? -10.567 -16.055 13.984 1.00 89.94 230 HIS A CA 1
ATOM 1808 C C . HIS A 1 230 ? -11.534 -15.271 14.852 1.00 89.94 230 HIS A C 1
ATOM 1810 O O . HIS A 1 230 ? -11.799 -14.097 14.611 1.00 89.94 230 HIS A O 1
ATOM 1816 N N . SER A 1 231 ? -11.991 -15.915 15.920 1.00 89.25 231 SER A N 1
ATOM 1817 C CA . SER A 1 231 ? -12.922 -15.316 16.866 1.00 89.25 231 SER A CA 1
ATOM 1818 C C . SER A 1 231 ? -12.190 -14.799 18.104 1.00 89.25 231 SER A C 1
ATOM 1820 O O . SER A 1 231 ? -11.375 -15.510 18.698 1.00 89.25 231 SER A O 1
ATOM 1822 N N . VAL A 1 232 ? -12.509 -13.580 18.535 1.00 86.62 232 VAL A N 1
ATOM 1823 C CA . VAL A 1 232 ? -12.100 -13.036 19.839 1.00 86.62 232 VAL A CA 1
ATOM 1824 C C . VAL A 1 232 ? -13.356 -12.570 20.556 1.00 86.62 232 VAL A C 1
ATOM 1826 O O . VAL A 1 232 ? -14.107 -11.758 20.029 1.00 86.62 232 VAL A O 1
ATOM 1829 N N . SER A 1 233 ? -13.611 -13.107 21.753 1.00 85.38 233 SER A N 1
ATOM 1830 C CA . SER A 1 233 ? -14.798 -12.759 22.552 1.00 85.38 233 SER A CA 1
ATOM 1831 C C . SER A 1 233 ? -16.132 -12.902 21.793 1.00 85.38 233 SER A C 1
ATOM 1833 O O . SER A 1 233 ? -17.056 -12.129 22.021 1.00 85.38 233 SER A O 1
ATOM 1835 N N . GLY A 1 234 ? -16.233 -13.893 20.898 1.00 85.62 234 GLY A N 1
ATOM 1836 C CA . GLY A 1 234 ? -17.444 -14.179 20.114 1.00 85.62 234 GLY A CA 1
ATOM 1837 C C . GLY A 1 234 ? -17.642 -13.306 18.869 1.00 85.62 234 GLY A C 1
ATOM 1838 O O . GLY A 1 234 ? -18.663 -13.446 18.206 1.00 85.62 234 GLY A O 1
ATOM 1839 N N . VAL A 1 235 ? -16.683 -12.433 18.540 1.00 89.12 235 VAL A N 1
ATOM 1840 C CA . VAL A 1 235 ? -16.670 -11.642 17.301 1.00 89.12 235 VAL A CA 1
ATOM 1841 C C . VAL A 1 235 ? -15.648 -12.231 16.338 1.00 89.12 235 VAL A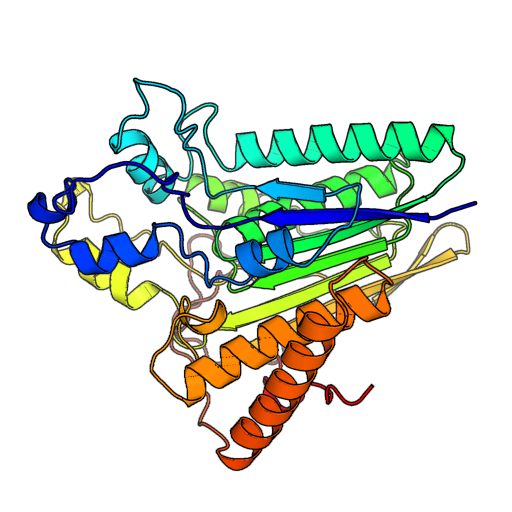 C 1
ATOM 1843 O O . VAL A 1 235 ? -14.503 -12.469 16.730 1.00 89.12 235 VAL A O 1
ATOM 1846 N N . ASP A 1 236 ? -16.059 -12.447 15.091 1.00 93.31 236 ASP A N 1
ATOM 1847 C CA . ASP A 1 236 ? -15.199 -12.974 14.033 1.00 93.31 236 ASP A CA 1
ATOM 1848 C C . ASP A 1 236 ? -14.448 -11.855 13.312 1.00 93.31 236 ASP A C 1
ATOM 1850 O O . ASP A 1 236 ? -15.036 -10.916 12.775 1.00 93.31 236 ASP A O 1
ATOM 1854 N N . TYR A 1 237 ? -13.129 -12.002 13.243 1.00 93.75 237 TYR A N 1
ATOM 1855 C CA . TYR A 1 237 ? -12.234 -11.103 12.533 1.00 93.75 237 TYR A CA 1
ATOM 1856 C C . TYR A 1 237 ? -11.622 -11.819 11.340 1.00 93.75 237 TYR A C 1
ATOM 1858 O O . TYR A 1 237 ? -11.157 -12.955 11.435 1.00 93.75 237 TYR A O 1
ATOM 1866 N N . LYS A 1 238 ? -11.614 -11.126 10.200 1.00 94.06 238 LYS A N 1
ATOM 1867 C CA . LYS A 1 238 ? -11.071 -11.639 8.941 1.00 94.06 238 LYS A CA 1
ATOM 1868 C C . LYS A 1 238 ? -9.729 -10.994 8.647 1.00 94.06 238 LYS A C 1
ATOM 1870 O O . LYS A 1 238 ? -9.648 -9.769 8.538 1.00 94.06 238 LYS A O 1
ATOM 1875 N N . HIS A 1 239 ? -8.707 -11.823 8.481 1.00 92.31 239 HIS A N 1
ATOM 1876 C CA . HIS A 1 239 ? -7.387 -11.427 8.008 1.00 92.31 239 HIS A CA 1
ATOM 1877 C C . HIS A 1 239 ? -7.204 -11.950 6.588 1.00 92.31 239 HIS A C 1
ATOM 1879 O O . HIS A 1 239 ? -7.441 -13.124 6.302 1.00 92.31 239 HIS A O 1
ATOM 1885 N N . HIS A 1 240 ? -6.840 -11.056 5.679 1.00 90.44 240 HIS A N 1
ATOM 1886 C CA . HIS A 1 240 ? -6.654 -11.360 4.274 1.00 90.44 240 HIS A CA 1
ATOM 1887 C C . HIS A 1 240 ? -5.409 -10.660 3.733 1.00 90.44 240 HIS A C 1
ATOM 1889 O O . HIS A 1 240 ? -5.221 -9.464 3.942 1.00 90.44 240 HIS A O 1
ATOM 1895 N N . SER A 1 241 ? -4.584 -11.401 3.005 1.00 88.81 241 SER A N 1
ATOM 1896 C CA . SER A 1 241 ? -3.432 -10.915 2.261 1.00 88.81 241 SER A CA 1
ATOM 1897 C C . SER A 1 241 ? -3.489 -11.449 0.831 1.00 88.81 241 SER A C 1
ATOM 1899 O O . SER A 1 241 ? -3.700 -12.646 0.609 1.00 88.81 241 SER A O 1
ATOM 1901 N N . ALA A 1 242 ? -3.294 -10.552 -0.130 1.00 89.56 242 ALA A N 1
ATOM 1902 C CA . ALA A 1 242 ? -3.149 -10.865 -1.544 1.00 89.56 242 ALA A CA 1
ATOM 1903 C C . ALA A 1 242 ? -1.883 -10.197 -2.080 1.00 89.56 242 ALA A C 1
ATOM 1905 O O . ALA A 1 242 ? -1.649 -9.009 -1.833 1.00 89.56 242 ALA A O 1
ATOM 1906 N N . SER A 1 243 ? -1.079 -10.950 -2.826 1.00 88.19 243 SER A N 1
ATOM 1907 C CA . SER A 1 243 ? 0.137 -10.445 -3.464 1.00 88.19 243 SER A CA 1
ATOM 1908 C C . SER A 1 243 ? 0.060 -10.698 -4.959 1.00 88.19 243 SER A C 1
ATOM 1910 O O . SER A 1 243 ? -0.199 -11.819 -5.363 1.00 88.19 243 SER A O 1
ATOM 1912 N N . TRP A 1 244 ? 0.311 -9.685 -5.782 1.00 88.94 244 TRP A N 1
ATOM 1913 C CA . TRP A 1 244 ? 0.233 -9.788 -7.239 1.00 88.94 244 TRP A CA 1
ATOM 1914 C C . TRP A 1 244 ? 1.568 -9.461 -7.883 1.00 88.94 244 TRP A C 1
ATOM 1916 O O . TRP A 1 244 ? 2.167 -8.428 -7.577 1.00 88.94 244 TRP A O 1
ATOM 1926 N N . LEU A 1 245 ? 2.003 -10.307 -8.816 1.00 86.25 245 LEU A N 1
ATOM 1927 C CA . LEU A 1 245 ? 3.192 -10.061 -9.628 1.00 86.25 245 LEU A CA 1
ATOM 1928 C C . LEU A 1 245 ? 2.824 -9.418 -10.967 1.00 86.25 245 LEU A C 1
ATOM 1930 O O . LEU A 1 245 ? 1.985 -9.934 -11.706 1.00 86.25 245 LEU A O 1
ATOM 1934 N N . PHE A 1 246 ? 3.496 -8.319 -11.305 1.00 87.19 246 PHE A N 1
ATOM 1935 C CA . PHE A 1 246 ? 3.270 -7.555 -12.528 1.00 87.19 246 PHE A CA 1
ATOM 1936 C C . PHE A 1 246 ? 4.476 -7.596 -13.478 1.00 87.19 246 PHE A C 1
ATOM 1938 O O . PHE A 1 246 ? 5.616 -7.553 -13.011 1.00 87.19 246 PHE A O 1
ATOM 1945 N N . PRO A 1 247 ? 4.241 -7.591 -14.807 1.00 84.25 247 PRO A N 1
ATOM 1946 C CA . PRO A 1 247 ? 5.273 -7.481 -15.840 1.00 84.25 247 PRO A CA 1
ATOM 1947 C C . PRO A 1 247 ? 5.761 -6.031 -15.966 1.00 84.25 247 PRO A C 1
ATOM 1949 O O . PRO A 1 247 ? 5.492 -5.348 -16.954 1.00 84.25 247 PRO A O 1
ATOM 1952 N N . ALA A 1 248 ? 6.399 -5.526 -14.920 1.00 80.75 248 ALA A N 1
ATOM 1953 C CA . ALA A 1 248 ? 6.751 -4.127 -14.785 1.00 80.75 248 ALA A CA 1
ATOM 1954 C C . ALA A 1 248 ? 8.035 -3.952 -13.989 1.00 80.75 248 ALA A C 1
ATOM 1956 O O . ALA A 1 248 ? 8.350 -4.764 -13.120 1.00 80.75 248 ALA A O 1
ATOM 1957 N N . SER A 1 249 ? 8.723 -2.845 -14.246 1.00 77.25 249 SER A N 1
ATOM 1958 C CA . SER A 1 249 ? 9.720 -2.281 -13.350 1.00 77.25 249 SER A CA 1
ATOM 1959 C C . SER A 1 249 ? 9.110 -1.637 -12.102 1.00 77.25 249 SER A C 1
ATOM 1961 O O . SER A 1 249 ? 7.911 -1.367 -12.013 1.00 77.25 249 SER A O 1
ATOM 1963 N N . HIS A 1 250 ? 9.956 -1.374 -11.108 1.00 77.44 250 HIS A N 1
ATOM 1964 C CA . HIS A 1 250 ? 9.573 -0.683 -9.875 1.00 77.44 250 HIS A CA 1
ATOM 1965 C C . HIS A 1 250 ? 8.931 0.683 -10.112 1.00 77.44 250 HIS A C 1
ATOM 1967 O O . HIS A 1 250 ? 7.962 1.048 -9.449 1.00 77.44 250 HIS A O 1
ATOM 1973 N N . GLU A 1 251 ? 9.470 1.440 -11.066 1.00 74.25 251 GLU A N 1
ATOM 1974 C CA . GLU A 1 251 ? 8.983 2.775 -11.405 1.00 74.25 251 GLU A CA 1
ATOM 1975 C C . GLU A 1 251 ? 7.678 2.705 -12.202 1.00 74.25 251 GLU A C 1
ATOM 1977 O O . GLU A 1 251 ? 6.748 3.483 -11.971 1.00 74.25 251 GLU A O 1
ATOM 1982 N N . ALA A 1 252 ? 7.564 1.721 -13.094 1.00 78.62 252 ALA A N 1
ATOM 1983 C CA . ALA A 1 252 ? 6.344 1.475 -13.845 1.00 78.62 252 ALA A CA 1
ATOM 1984 C C . ALA A 1 252 ? 5.129 1.230 -12.941 1.00 78.62 252 ALA A C 1
ATOM 1986 O O . ALA A 1 252 ? 4.033 1.702 -13.250 1.00 78.62 252 ALA A O 1
ATOM 1987 N N . LEU A 1 253 ? 5.326 0.574 -11.791 1.00 84.50 253 LEU A N 1
ATOM 1988 C CA . LEU A 1 253 ? 4.264 0.343 -10.809 1.00 84.50 253 LEU A CA 1
ATOM 1989 C C . LEU A 1 253 ? 3.721 1.605 -10.145 1.00 84.50 253 LEU A C 1
ATOM 1991 O O . LEU A 1 253 ? 2.707 1.515 -9.465 1.00 84.50 253 LEU A O 1
ATOM 1995 N N . VAL A 1 254 ? 4.349 2.763 -10.344 1.00 79.62 254 VAL A N 1
ATOM 1996 C CA . VAL A 1 254 ? 3.807 4.065 -9.929 1.00 79.62 254 VAL A CA 1
ATOM 1997 C C . VAL A 1 254 ? 3.504 4.985 -11.110 1.00 79.62 254 VAL A C 1
ATOM 1999 O O . VAL A 1 254 ? 3.392 6.195 -10.937 1.00 79.62 254 VAL A O 1
ATOM 2002 N N . GLY A 1 255 ? 3.339 4.415 -12.308 1.00 75.81 255 GLY A N 1
ATOM 2003 C CA . GLY A 1 255 ? 2.922 5.138 -13.511 1.00 75.81 255 GLY A CA 1
ATOM 2004 C C . GLY A 1 255 ? 4.066 5.750 -14.322 1.00 75.81 255 GLY A C 1
ATOM 2005 O O . GLY A 1 255 ? 3.805 6.464 -15.289 1.00 75.81 255 GLY A O 1
ATOM 2006 N N . LYS A 1 256 ? 5.326 5.453 -13.980 1.00 73.31 256 LYS A N 1
ATOM 2007 C CA . LYS A 1 256 ? 6.515 5.984 -14.660 1.00 73.31 256 LYS A CA 1
ATOM 2008 C C . LYS A 1 256 ? 7.056 4.999 -15.693 1.00 73.31 256 LYS A C 1
ATOM 2010 O O . LYS A 1 256 ? 8.108 4.400 -15.500 1.00 73.31 256 LYS A O 1
ATOM 2015 N N . SER A 1 257 ? 6.344 4.808 -16.800 1.00 77.12 257 SER A N 1
ATOM 2016 C CA . SER A 1 257 ? 6.893 4.037 -17.920 1.00 77.12 257 SER A CA 1
ATOM 2017 C C . SER A 1 257 ? 6.435 4.561 -19.272 1.00 77.12 257 SER A C 1
ATOM 2019 O O . SER A 1 257 ? 5.310 5.028 -19.436 1.00 77.12 257 SER A O 1
ATOM 2021 N N . SER A 1 258 ? 7.316 4.469 -20.264 1.00 73.75 258 SER A N 1
ATOM 2022 C CA . SER A 1 258 ? 6.979 4.640 -21.679 1.00 73.75 258 SER A CA 1
ATOM 2023 C C . SER A 1 258 ? 6.583 3.310 -22.335 1.00 73.75 258 SER A C 1
ATOM 2025 O O . SER A 1 258 ? 5.876 3.304 -23.350 1.00 73.75 258 SER A O 1
ATOM 2027 N N . ASN A 1 259 ? 6.958 2.173 -21.734 1.00 84.94 259 ASN A N 1
ATOM 2028 C CA . ASN A 1 259 ? 6.567 0.848 -22.193 1.00 84.94 259 ASN A CA 1
ATOM 2029 C C . ASN A 1 259 ? 5.058 0.639 -21.977 1.00 84.94 259 ASN A C 1
ATOM 2031 O O . ASN A 1 259 ? 4.478 1.020 -20.962 1.00 84.94 259 ASN A O 1
ATOM 2035 N N . LYS A 1 260 ? 4.380 0.077 -22.981 1.00 89.44 260 LYS A N 1
ATOM 2036 C CA . LYS A 1 260 ? 2.920 -0.085 -22.974 1.00 89.44 260 LYS A CA 1
ATOM 2037 C C . LYS A 1 260 ? 2.444 -1.092 -21.918 1.00 89.44 260 LYS A C 1
ATOM 2039 O O . LYS A 1 260 ? 1.496 -0.794 -21.202 1.00 89.44 260 LYS A O 1
ATOM 2044 N N . ILE A 1 261 ? 3.116 -2.239 -21.810 1.00 87.50 261 ILE A N 1
ATOM 2045 C CA . ILE A 1 261 ? 2.785 -3.323 -20.870 1.00 87.50 261 ILE A CA 1
ATOM 2046 C C . ILE A 1 261 ? 2.982 -2.844 -19.433 1.00 87.50 261 ILE A C 1
ATOM 2048 O O . ILE A 1 261 ? 2.106 -2.997 -18.587 1.00 87.50 261 ILE A O 1
ATOM 2052 N N . GLU A 1 262 ? 4.107 -2.184 -19.188 1.00 86.06 262 GLU A N 1
ATOM 2053 C CA . GLU A 1 262 ? 4.437 -1.601 -17.894 1.00 86.06 262 GLU A CA 1
ATOM 2054 C C . GLU A 1 262 ? 3.456 -0.499 -17.464 1.00 86.06 262 GLU A C 1
ATOM 2056 O O . GLU A 1 262 ? 3.048 -0.444 -16.305 1.00 86.06 262 GLU A O 1
ATOM 2061 N N . ARG A 1 263 ? 3.024 0.360 -18.399 1.00 88.69 263 ARG A N 1
ATOM 2062 C CA . ARG A 1 263 ? 1.977 1.358 -18.126 1.00 88.69 263 ARG A CA 1
ATOM 2063 C C . ARG A 1 263 ? 0.657 0.712 -17.741 1.00 88.69 263 ARG A C 1
ATOM 2065 O O . ARG A 1 263 ? 0.040 1.146 -16.776 1.00 88.69 263 ARG A O 1
ATOM 2072 N N . TRP A 1 264 ? 0.244 -0.333 -18.456 1.00 92.69 264 TRP A N 1
ATOM 2073 C CA . TRP A 1 264 ? -0.962 -1.080 -18.105 1.00 92.69 264 TRP A CA 1
ATOM 2074 C C . TRP A 1 264 ? -0.864 -1.701 -16.712 1.00 92.69 264 TRP A C 1
ATOM 2076 O O . TRP A 1 264 ? -1.825 -1.636 -15.952 1.00 92.69 264 TRP A O 1
ATOM 2086 N N . ALA A 1 265 ? 0.299 -2.243 -16.342 1.00 90.81 265 ALA A N 1
ATOM 2087 C CA . ALA A 1 265 ? 0.531 -2.743 -14.991 1.00 90.81 265 ALA A CA 1
ATOM 2088 C C . ALA A 1 265 ? 0.362 -1.642 -13.928 1.00 90.81 265 ALA A C 1
ATOM 2090 O O . ALA A 1 265 ? -0.343 -1.851 -12.943 1.00 90.81 265 ALA A O 1
ATOM 2091 N N . GLY A 1 266 ? 0.933 -0.453 -14.144 1.00 91.19 266 GLY A N 1
ATOM 2092 C CA . GLY A 1 266 ? 0.707 0.693 -13.261 1.00 91.19 266 GLY A CA 1
ATOM 2093 C C . GLY A 1 266 ? -0.770 1.108 -13.189 1.00 91.19 266 GLY A C 1
ATOM 2094 O O . GLY A 1 266 ? -1.313 1.305 -12.101 1.00 91.19 266 GLY A O 1
ATOM 2095 N N . ASP A 1 267 ? -1.452 1.184 -14.332 1.00 93.44 267 ASP A N 1
ATOM 2096 C CA . ASP A 1 267 ? -2.872 1.545 -14.402 1.00 93.44 267 ASP A CA 1
ATOM 2097 C C . ASP A 1 267 ? -3.766 0.575 -13.616 1.00 93.44 267 ASP A C 1
ATOM 2099 O O . ASP A 1 267 ? -4.704 1.018 -12.950 1.00 93.44 267 ASP A O 1
ATOM 2103 N N . LEU A 1 268 ? -3.452 -0.725 -13.642 1.00 94.06 268 LEU A N 1
ATOM 2104 C CA . LEU A 1 268 ? -4.130 -1.741 -12.835 1.00 94.06 268 LEU A CA 1
ATOM 2105 C C . LEU A 1 268 ? -3.954 -1.528 -11.337 1.00 94.06 268 LEU A C 1
ATOM 2107 O O . LEU A 1 268 ? -4.930 -1.604 -10.589 1.00 94.06 268 LEU A O 1
ATOM 2111 N N . VAL A 1 269 ? -2.721 -1.271 -10.897 1.00 94.75 269 VAL A N 1
ATOM 2112 C CA . VAL A 1 269 ? -2.420 -1.058 -9.478 1.00 94.75 269 VAL A CA 1
ATOM 2113 C C . VAL A 1 269 ? -3.204 0.136 -8.947 1.00 94.75 269 VAL A C 1
ATOM 2115 O O . VAL A 1 269 ? -3.903 0.010 -7.939 1.00 94.75 269 VAL A O 1
ATOM 2118 N N . LEU A 1 270 ? -3.150 1.274 -9.646 1.00 95.44 270 LEU A N 1
ATOM 2119 C CA . LEU A 1 270 ? -3.881 2.466 -9.227 1.00 95.44 270 LEU A CA 1
ATOM 2120 C C . LEU A 1 270 ? -5.398 2.232 -9.238 1.00 95.44 270 LEU A C 1
ATOM 2122 O O . LEU A 1 270 ? -6.074 2.623 -8.289 1.00 95.44 270 LEU A O 1
ATOM 2126 N N . ALA A 1 271 ? -5.935 1.558 -10.258 1.00 95.94 271 ALA A N 1
ATOM 2127 C CA . ALA A 1 271 ? -7.360 1.242 -10.317 1.00 95.94 271 ALA A CA 1
ATOM 2128 C C . ALA A 1 271 ? -7.820 0.338 -9.171 1.00 95.94 271 ALA A C 1
ATOM 2130 O O . ALA A 1 271 ? -8.887 0.571 -8.612 1.00 95.94 271 ALA A O 1
ATOM 2131 N N . ASN A 1 272 ? -7.015 -0.645 -8.766 1.00 95.81 272 ASN A N 1
ATOM 2132 C CA . ASN A 1 272 ? -7.365 -1.510 -7.643 1.00 95.81 272 ASN A CA 1
ATOM 2133 C C . ASN A 1 272 ? -7.330 -0.784 -6.297 1.00 95.81 272 ASN A C 1
ATOM 2135 O O . ASN A 1 272 ? -8.202 -1.014 -5.462 1.00 95.81 272 ASN A O 1
ATOM 2139 N N . ILE A 1 273 ? -6.373 0.127 -6.106 1.00 96.62 273 ILE A N 1
ATOM 2140 C CA . ILE A 1 273 ? -6.343 1.003 -4.929 1.00 96.62 273 ILE A CA 1
ATOM 2141 C C . ILE A 1 273 ? -7.586 1.899 -4.909 1.00 96.62 273 ILE A C 1
ATOM 2143 O O . ILE A 1 273 ? -8.291 1.944 -3.906 1.00 96.62 273 ILE A O 1
ATOM 2147 N N . VAL A 1 274 ? -7.897 2.570 -6.024 1.00 96.50 274 VAL A N 1
ATOM 2148 C CA . VAL A 1 274 ? -9.077 3.444 -6.126 1.00 96.50 274 VAL A CA 1
ATOM 2149 C C . VAL A 1 274 ? -10.368 2.667 -5.896 1.00 96.50 274 VAL A C 1
ATOM 2151 O O . VAL A 1 274 ? -11.226 3.154 -5.170 1.00 96.50 274 VAL A O 1
ATOM 2154 N N . ARG A 1 275 ? -10.494 1.447 -6.434 1.00 95.38 275 ARG A N 1
ATOM 2155 C CA . ARG A 1 275 ? -11.660 0.588 -6.190 1.00 95.38 275 ARG A CA 1
ATOM 2156 C C . ARG A 1 275 ? -11.857 0.334 -4.697 1.00 95.38 275 ARG A C 1
ATOM 2158 O O . ARG A 1 275 ? -12.950 0.555 -4.205 1.00 95.38 275 ARG A O 1
ATOM 2165 N N . HIS A 1 276 ? -10.810 -0.053 -3.965 1.00 95.00 276 HIS A N 1
ATOM 2166 C CA . HIS A 1 276 ? -10.930 -0.283 -2.520 1.00 95.00 276 HIS A CA 1
ATOM 2167 C C . HIS A 1 276 ? -11.261 0.987 -1.741 1.00 95.00 276 HIS A C 1
ATOM 2169 O O . HIS A 1 276 ? -12.063 0.938 -0.815 1.00 95.00 276 HIS A O 1
ATOM 2175 N N . LEU A 1 277 ? -10.682 2.129 -2.113 1.00 95.81 277 LEU A N 1
ATOM 2176 C CA . LEU A 1 277 ? -11.031 3.402 -1.485 1.00 95.81 277 LEU A CA 1
ATOM 2177 C C . LEU A 1 277 ? -12.509 3.761 -1.722 1.00 95.81 277 LEU A C 1
ATOM 2179 O O . LEU A 1 277 ? -13.168 4.217 -0.791 1.00 95.81 277 LEU A O 1
ATOM 2183 N N . VAL A 1 278 ? -13.040 3.509 -2.923 1.00 94.88 278 VAL A N 1
ATOM 2184 C CA . VAL A 1 278 ? -14.470 3.676 -3.241 1.00 94.88 278 VAL A CA 1
ATOM 2185 C C . VAL A 1 278 ? -15.335 2.690 -2.451 1.00 94.88 278 VAL A C 1
ATOM 2187 O O . VAL A 1 278 ? -16.306 3.117 -1.832 1.00 94.88 278 VAL A O 1
ATOM 2190 N N . ASP A 1 279 ? -14.966 1.407 -2.404 1.00 93.44 279 ASP A N 1
ATOM 2191 C CA . ASP A 1 279 ? -15.685 0.364 -1.653 1.00 93.44 279 ASP A CA 1
ATOM 2192 C C . ASP A 1 279 ? -15.758 0.705 -0.149 1.00 93.44 279 ASP A C 1
ATOM 2194 O O . ASP A 1 279 ? -16.759 0.447 0.517 1.00 93.44 279 ASP A O 1
ATOM 2198 N N . LEU A 1 280 ? -14.713 1.349 0.381 1.00 93.81 280 LEU A N 1
ATOM 2199 C CA . LEU A 1 280 ? -14.633 1.851 1.758 1.00 93.81 280 LEU A CA 1
ATOM 2200 C C . LEU A 1 280 ? -15.241 3.253 1.939 1.00 93.81 280 LEU A C 1
ATOM 2202 O O . LEU A 1 280 ? -15.125 3.842 3.014 1.00 93.81 280 LEU A O 1
ATOM 2206 N N . SER A 1 281 ? -15.889 3.799 0.908 1.00 94.56 281 SER A N 1
ATOM 2207 C CA . SER A 1 281 ? -16.547 5.111 0.920 1.00 94.56 281 SER A CA 1
ATOM 2208 C C . SER A 1 281 ? -15.619 6.281 1.284 1.00 94.56 281 SER A C 1
ATOM 2210 O O . SER A 1 281 ? -16.043 7.229 1.949 1.00 94.56 281 SER A O 1
ATOM 2212 N N . PHE A 1 282 ? -14.342 6.245 0.888 1.00 95.25 282 PHE A N 1
ATOM 2213 C CA . PHE A 1 282 ? -13.449 7.406 0.998 1.00 95.25 282 PHE A CA 1
ATOM 2214 C C . PHE A 1 282 ? -13.871 8.522 0.037 1.00 95.25 282 PHE A C 1
ATOM 2216 O O . PHE A 1 282 ? -14.338 8.275 -1.074 1.00 95.25 282 PHE A O 1
ATOM 2223 N N . THR A 1 283 ? -13.664 9.767 0.458 1.00 93.38 283 THR A N 1
ATOM 2224 C CA . THR A 1 283 ? -14.065 10.958 -0.297 1.00 93.38 283 THR A CA 1
ATOM 2225 C C . THR A 1 283 ? -13.079 11.210 -1.438 1.00 93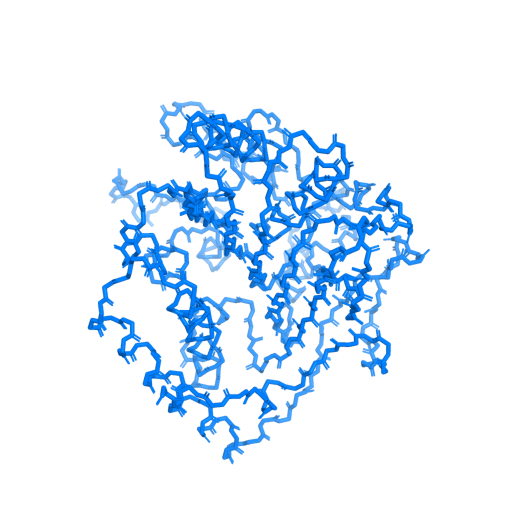.38 283 THR A C 1
ATOM 2227 O O . THR A 1 283 ? -12.008 11.783 -1.230 1.00 93.38 283 THR A O 1
ATOM 2230 N N . LEU A 1 284 ? -13.414 10.767 -2.646 1.00 94.12 284 LEU A N 1
ATOM 2231 C CA . LEU A 1 284 ? -12.603 10.924 -3.858 1.00 94.12 284 LEU A CA 1
ATOM 2232 C C . LEU A 1 284 ? -13.281 11.873 -4.853 1.00 94.12 284 LEU A C 1
ATOM 2234 O O . LEU A 1 284 ? -14.494 12.052 -4.820 1.00 94.12 284 LEU A O 1
ATOM 2238 N N . ASP A 1 285 ? -12.508 12.469 -5.762 1.00 95.56 285 ASP A N 1
ATOM 2239 C CA . ASP A 1 285 ? -13.082 13.101 -6.951 1.00 95.56 285 ASP A CA 1
ATOM 2240 C C . ASP A 1 285 ? -13.735 12.036 -7.851 1.00 95.56 285 ASP A C 1
ATOM 2242 O O . ASP A 1 285 ? -13.061 11.159 -8.400 1.00 95.56 285 ASP A O 1
ATOM 2246 N N . ASP A 1 286 ? -15.058 12.110 -8.000 1.00 93.56 286 ASP A N 1
ATOM 2247 C CA . ASP A 1 286 ? -15.852 11.097 -8.704 1.00 93.56 286 ASP A CA 1
ATOM 2248 C C . ASP A 1 286 ? -15.477 10.951 -10.182 1.00 93.56 286 ASP A C 1
ATOM 2250 O O . ASP A 1 286 ? -15.496 9.844 -10.733 1.00 93.56 286 ASP A O 1
ATOM 2254 N N . GLN A 1 287 ? -15.164 12.061 -10.860 1.00 95.88 287 GLN A N 1
ATOM 2255 C CA . GLN A 1 287 ? -14.816 12.029 -12.280 1.00 95.88 287 GLN A CA 1
ATOM 2256 C C . GLN A 1 287 ? -13.451 11.374 -12.480 1.00 95.88 287 GLN A C 1
ATOM 2258 O O . GLN A 1 287 ? -13.285 10.529 -13.369 1.00 95.88 287 GLN A O 1
ATOM 2263 N N . TRP A 1 288 ? -12.488 11.720 -11.628 1.00 95.75 288 TRP A N 1
ATOM 2264 C CA . TRP A 1 288 ? -11.173 11.107 -11.602 1.00 95.75 288 TRP A CA 1
ATOM 2265 C C . TRP A 1 288 ? -11.264 9.618 -11.260 1.00 95.75 288 TRP A C 1
ATOM 2267 O O . TRP A 1 288 ? -10.748 8.798 -12.020 1.00 95.75 288 TRP A O 1
ATOM 2277 N N . ALA A 1 289 ? -11.992 9.240 -10.205 1.00 95.88 289 ALA A N 1
ATOM 2278 C CA . ALA A 1 289 ? -12.145 7.845 -9.797 1.00 95.88 289 ALA A CA 1
ATOM 2279 C C . ALA A 1 289 ? -12.731 6.983 -10.929 1.00 95.88 289 ALA A C 1
ATOM 2281 O O . ALA A 1 289 ? -12.145 5.964 -11.305 1.00 95.88 289 ALA A O 1
ATOM 2282 N N . LYS A 1 290 ? -13.819 7.436 -11.573 1.00 96.06 290 LYS A N 1
ATOM 2283 C CA . LYS A 1 290 ? -14.419 6.749 -12.733 1.00 96.06 290 LYS A CA 1
ATOM 2284 C C . LYS A 1 290 ? -13.440 6.610 -13.898 1.00 96.06 290 LYS A C 1
ATOM 2286 O O . LYS A 1 290 ? -13.370 5.553 -14.529 1.00 96.06 290 LYS A O 1
ATOM 2291 N N . LYS A 1 291 ? -12.658 7.657 -14.186 1.00 96.56 291 LYS A N 1
ATOM 2292 C CA . LYS A 1 291 ? -11.630 7.632 -15.238 1.00 96.56 291 LYS A CA 1
ATOM 2293 C C . LYS A 1 291 ? -10.548 6.593 -14.940 1.00 96.56 291 LYS A C 1
ATOM 2295 O O . LYS A 1 291 ? -10.170 5.846 -15.843 1.00 96.56 291 LYS A O 1
ATOM 2300 N N . ILE A 1 292 ? -10.062 6.539 -13.703 1.00 96.06 292 ILE A N 1
ATOM 2301 C CA . ILE A 1 292 ? -9.028 5.592 -13.278 1.00 96.06 292 ILE A CA 1
ATOM 2302 C C . ILE A 1 292 ? -9.538 4.150 -13.339 1.00 96.06 292 ILE A C 1
ATOM 2304 O O . ILE A 1 292 ? -8.859 3.301 -13.913 1.00 96.06 292 ILE A O 1
ATOM 2308 N N . LEU A 1 293 ? -10.745 3.877 -12.834 1.00 96.81 293 LEU A N 1
ATOM 2309 C CA . LEU A 1 293 ? -11.345 2.539 -12.884 1.00 96.81 293 LEU A CA 1
ATOM 2310 C C . LEU A 1 293 ? -11.544 2.059 -14.326 1.00 96.81 293 LEU A C 1
ATOM 2312 O O . LEU A 1 293 ? -11.168 0.935 -14.664 1.00 96.81 293 LEU A O 1
ATOM 2316 N N . LYS A 1 294 ? -12.036 2.935 -15.215 1.00 96.88 294 LYS A N 1
ATOM 2317 C CA . LYS A 1 294 ? -12.149 2.633 -16.650 1.00 96.88 294 LYS A CA 1
ATOM 2318 C C . LYS A 1 294 ? -10.787 2.320 -17.270 1.00 96.88 294 LYS A C 1
ATOM 2320 O O . LYS A 1 294 ? -10.662 1.348 -18.012 1.00 96.88 294 LYS A O 1
ATOM 2325 N N . ARG A 1 295 ? -9.761 3.118 -16.956 1.00 95.50 295 ARG A N 1
ATOM 2326 C CA . ARG A 1 295 ? -8.392 2.900 -17.447 1.00 95.50 295 ARG A CA 1
ATOM 2327 C C . ARG A 1 295 ? -7.828 1.561 -16.967 1.00 95.50 295 ARG A C 1
ATOM 2329 O O . ARG A 1 295 ? -7.266 0.831 -17.778 1.00 95.50 295 ARG A O 1
ATOM 2336 N N . GLY A 1 296 ? -8.040 1.208 -15.699 1.00 95.44 296 GLY A N 1
ATOM 2337 C CA . GLY A 1 296 ? -7.663 -0.093 -15.144 1.00 95.44 296 GLY A CA 1
ATOM 2338 C C . GLY A 1 296 ? -8.374 -1.256 -15.831 1.00 95.44 296 GLY A C 1
ATOM 2339 O O . GLY A 1 296 ? -7.732 -2.235 -16.198 1.00 95.44 296 GLY A O 1
ATOM 2340 N N . LYS A 1 297 ? -9.679 -1.134 -16.098 1.00 95.94 297 LYS A N 1
ATOM 2341 C CA . LYS A 1 297 ? -10.431 -2.153 -16.844 1.00 95.94 297 LYS A CA 1
ATOM 2342 C C . LYS A 1 297 ? -9.858 -2.377 -18.243 1.00 95.94 297 LYS A C 1
ATOM 2344 O O . LYS A 1 297 ? -9.581 -3.520 -18.600 1.00 95.94 297 LYS A O 1
ATOM 2349 N N . THR A 1 298 ? -9.591 -1.303 -18.990 1.00 95.88 298 THR A N 1
ATOM 2350 C CA . THR A 1 298 ? -8.932 -1.410 -20.299 1.00 95.88 298 THR A CA 1
ATOM 2351 C C . THR A 1 298 ? -7.546 -2.048 -20.175 1.00 95.88 298 THR A C 1
ATOM 2353 O O . THR A 1 298 ? -7.211 -2.930 -20.958 1.00 95.88 298 THR A O 1
ATOM 2356 N N . ALA A 1 299 ? -6.745 -1.658 -19.182 1.00 94.25 299 ALA A N 1
ATOM 2357 C CA . ALA A 1 299 ? -5.426 -2.243 -18.953 1.00 94.25 299 ALA A CA 1
ATOM 2358 C C . ALA A 1 299 ? -5.490 -3.754 -18.651 1.00 94.25 299 ALA A C 1
ATOM 2360 O O . ALA A 1 299 ? -4.676 -4.509 -19.181 1.00 94.25 299 ALA A O 1
ATOM 2361 N N . LEU A 1 300 ? -6.476 -4.206 -17.865 1.00 94.44 300 LEU A N 1
ATOM 2362 C CA . LEU A 1 300 ? -6.667 -5.621 -17.519 1.00 94.44 300 LEU A CA 1
ATOM 2363 C C . LEU A 1 300 ? -6.961 -6.461 -18.757 1.00 94.44 300 LEU A C 1
ATOM 2365 O O . LEU A 1 300 ? -6.358 -7.511 -18.968 1.00 94.44 300 LEU A O 1
ATOM 2369 N N . GLU A 1 301 ? -7.882 -5.975 -19.586 1.00 94.50 301 GLU A N 1
ATOM 2370 C CA . GLU A 1 301 ? -8.270 -6.627 -20.835 1.00 94.50 301 GLU A CA 1
ATOM 2371 C C . GLU A 1 301 ? -7.086 -6.723 -21.795 1.00 94.50 301 GLU A C 1
ATOM 2373 O O . GLU A 1 301 ? -6.829 -7.786 -22.356 1.00 94.50 301 GLU A O 1
ATOM 2378 N N . GLN A 1 302 ? -6.318 -5.639 -21.929 1.00 94.12 302 GLN A N 1
ATOM 2379 C CA . GLN A 1 302 ? -5.128 -5.613 -22.773 1.00 94.12 302 GLN A CA 1
ATOM 2380 C C . GLN A 1 302 ? -4.042 -6.578 -22.276 1.00 94.12 302 GLN A C 1
ATOM 2382 O O . GLN A 1 302 ? -3.470 -7.321 -23.072 1.00 94.12 302 GLN A O 1
ATOM 2387 N N . LEU A 1 303 ? -3.778 -6.627 -20.967 1.00 90.12 303 LEU A N 1
ATOM 2388 C CA . LEU A 1 303 ? -2.787 -7.546 -20.400 1.00 90.12 303 LEU A CA 1
ATOM 2389 C C . LEU A 1 303 ? -3.193 -9.015 -20.564 1.00 90.12 303 LEU A C 1
ATOM 2391 O O . LEU A 1 303 ? -2.347 -9.837 -20.910 1.00 90.12 303 LEU A O 1
ATOM 2395 N N . ARG A 1 304 ? -4.480 -9.342 -20.398 1.00 91.31 304 ARG A N 1
ATOM 2396 C CA . ARG A 1 304 ? -5.004 -10.696 -20.650 1.00 91.31 304 ARG A CA 1
ATOM 2397 C C . ARG A 1 304 ? -4.892 -11.108 -22.114 1.00 91.31 304 ARG A C 1
ATOM 2399 O O . ARG A 1 304 ? -4.575 -12.260 -22.384 1.00 91.31 304 ARG A O 1
ATOM 2406 N N . GLN A 1 305 ? -5.112 -10.180 -23.046 1.00 91.00 305 GLN A N 1
ATOM 2407 C CA . GLN A 1 305 ? -4.944 -10.437 -24.480 1.00 91.00 305 GLN A CA 1
ATOM 2408 C C . GLN A 1 305 ? -3.477 -10.660 -24.860 1.00 91.00 305 GLN A C 1
ATOM 2410 O O . GLN A 1 305 ? -3.182 -11.523 -25.680 1.00 91.00 305 GLN A O 1
ATOM 2415 N N . CYS A 1 306 ? -2.555 -9.894 -24.272 1.00 85.69 306 CYS A N 1
ATOM 2416 C CA . CYS A 1 306 ? -1.129 -10.015 -24.567 1.00 85.69 306 CYS A CA 1
ATOM 2417 C C . CYS A 1 306 ? -0.448 -11.202 -23.870 1.00 85.69 306 CYS A C 1
ATOM 2419 O O . CYS A 1 306 ? 0.641 -11.570 -24.298 1.00 85.69 306 CYS A O 1
ATOM 2421 N N . ASN A 1 307 ? -1.052 -11.751 -22.806 1.00 76.00 307 ASN A N 1
ATOM 2422 C CA . ASN A 1 307 ? -0.527 -12.832 -21.963 1.00 76.00 307 ASN A CA 1
ATOM 2423 C C . ASN A 1 307 ? 1.009 -12.787 -21.797 1.00 76.00 307 ASN A C 1
ATOM 2425 O O . ASN A 1 307 ? 1.714 -13.687 -22.265 1.00 76.00 307 ASN A O 1
ATOM 2429 N N . PRO A 1 308 ? 1.555 -11.703 -21.212 1.00 73.31 308 PRO A N 1
ATOM 2430 C CA . PRO A 1 308 ? 2.996 -11.532 -21.131 1.00 73.31 308 PRO A CA 1
ATOM 2431 C C . PRO A 1 308 ? 3.611 -12.670 -20.314 1.00 73.31 308 PRO A C 1
ATOM 2433 O O . PRO A 1 308 ? 3.158 -12.960 -19.207 1.00 73.31 308 PRO A O 1
ATOM 2436 N N . ALA A 1 309 ? 4.669 -13.289 -20.840 1.00 69.00 309 ALA A N 1
ATOM 2437 C CA . ALA A 1 309 ? 5.444 -14.262 -20.084 1.00 69.00 309 ALA A CA 1
ATOM 2438 C C . ALA A 1 309 ? 6.031 -13.581 -18.835 1.00 69.00 309 ALA A C 1
ATOM 2440 O O . ALA A 1 309 ? 6.867 -12.679 -18.932 1.00 69.00 309 ALA A O 1
ATOM 2441 N N . LEU A 1 310 ? 5.570 -13.994 -17.653 1.00 68.38 310 LEU A N 1
ATOM 2442 C CA . LEU A 1 310 ? 6.025 -13.464 -16.370 1.00 68.38 310 LEU A CA 1
ATOM 2443 C C . LEU A 1 310 ? 7.318 -14.164 -15.944 1.00 68.38 310 LEU A C 1
ATOM 2445 O O . LEU A 1 310 ? 7.323 -15.008 -15.055 1.00 68.38 310 LEU A O 1
ATOM 2449 N N . THR A 1 311 ? 8.439 -13.811 -16.569 1.00 60.41 311 THR A N 1
ATOM 2450 C CA . THR A 1 311 ? 9.759 -14.235 -16.083 1.00 60.41 311 THR A CA 1
ATOM 2451 C C . THR A 1 311 ? 10.194 -13.314 -14.944 1.00 60.41 311 THR A C 1
ATOM 2453 O O . THR A 1 311 ? 10.387 -12.114 -15.156 1.00 60.41 311 THR A O 1
ATOM 2456 N N . SER A 1 312 ? 10.310 -13.849 -13.727 1.00 62.34 312 SER A N 1
ATOM 2457 C CA . SER A 1 312 ? 10.782 -13.101 -12.554 1.00 62.34 312 SER A CA 1
ATOM 2458 C C . SER A 1 312 ? 12.308 -13.110 -12.494 1.00 62.34 312 SER A C 1
ATOM 2460 O O . SER A 1 312 ? 12.917 -14.175 -12.462 1.00 62.34 312 SER A O 1
ATOM 2462 N N . CYS A 1 313 ? 12.932 -11.933 -12.409 1.00 58.06 313 CYS A N 1
ATOM 2463 C CA . CYS A 1 313 ? 14.345 -11.802 -12.028 1.00 58.06 313 CYS A CA 1
ATOM 2464 C C . CYS A 1 313 ? 14.511 -11.157 -10.641 1.00 58.06 313 CYS A C 1
ATOM 2466 O O . CYS A 1 313 ? 15.600 -10.711 -10.266 1.00 58.06 313 CYS A O 1
ATOM 2468 N N . ARG A 1 314 ? 13.419 -11.080 -9.870 1.00 64.50 314 ARG A N 1
ATOM 2469 C CA . ARG A 1 314 ? 13.386 -10.457 -8.549 1.00 64.50 314 ARG A CA 1
ATOM 2470 C C . ARG A 1 314 ? 13.954 -11.378 -7.467 1.00 64.50 314 ARG A C 1
ATOM 2472 O O . ARG A 1 314 ? 13.719 -12.580 -7.470 1.00 64.50 314 ARG A O 1
ATOM 2479 N N . LYS A 1 315 ? 14.641 -10.776 -6.490 1.00 60.47 315 LYS A N 1
ATOM 2480 C CA . LYS A 1 315 ? 15.060 -11.430 -5.241 1.00 60.47 315 LYS A CA 1
ATOM 2481 C C . LYS A 1 315 ? 14.072 -11.103 -4.120 1.00 60.47 315 LYS A C 1
ATOM 2483 O O . LYS A 1 315 ? 13.778 -9.927 -3.874 1.00 60.47 315 LYS A O 1
ATOM 2488 N N . TYR A 1 316 ? 13.614 -12.134 -3.424 1.00 62.53 316 TYR A N 1
ATOM 2489 C CA . TYR A 1 316 ? 12.843 -12.004 -2.186 1.00 62.53 316 TYR A CA 1
ATOM 2490 C C . TYR A 1 316 ? 13.776 -12.213 -0.988 1.00 62.53 316 TYR A C 1
ATOM 2492 O O . TYR A 1 316 ? 14.822 -12.854 -1.120 1.00 62.53 316 TYR A O 1
ATOM 2500 N N . LEU A 1 317 ? 13.455 -11.627 0.167 1.00 56.53 317 LEU A N 1
ATOM 2501 C CA . LEU A 1 317 ? 14.185 -11.967 1.395 1.00 56.53 317 LEU A CA 1
ATOM 2502 C C . LEU A 1 317 ? 13.763 -13.359 1.841 1.00 56.53 317 LEU A C 1
ATOM 2504 O O . LEU A 1 317 ? 12.562 -13.620 1.923 1.00 56.53 317 LEU A O 1
ATOM 2508 N N . ASP A 1 318 ? 14.740 -14.222 2.133 1.00 54.22 318 ASP A N 1
ATOM 2509 C CA . ASP A 1 318 ? 14.450 -15.365 2.986 1.00 54.22 318 ASP A CA 1
ATOM 2510 C C . ASP A 1 318 ? 14.296 -14.832 4.408 1.00 54.22 318 ASP A C 1
ATOM 2512 O O . ASP A 1 318 ? 15.109 -14.053 4.904 1.00 54.22 318 ASP A O 1
ATOM 2516 N N . PHE A 1 319 ? 13.211 -15.223 5.047 1.00 51.56 319 PHE A N 1
ATOM 2517 C CA . PHE A 1 319 ? 12.884 -14.784 6.390 1.00 51.56 319 PHE A CA 1
ATOM 2518 C C . PHE A 1 319 ? 13.263 -15.827 7.445 1.00 51.56 319 PHE A C 1
ATOM 2520 O O . PHE A 1 319 ? 13.197 -15.515 8.629 1.00 51.56 319 PHE A O 1
ATOM 2527 N N . GLU A 1 320 ? 13.628 -17.046 7.038 1.00 51.72 320 GLU A N 1
ATOM 2528 C CA . GLU A 1 320 ? 14.204 -18.067 7.921 1.00 51.72 320 GLU A CA 1
ATOM 2529 C C . GLU A 1 320 ? 15.723 -17.900 8.044 1.00 51.72 320 GLU A C 1
ATOM 2531 O O . GLU A 1 320 ? 16.288 -18.161 9.104 1.00 51.72 320 GLU A O 1
ATOM 2536 N N . GLN A 1 321 ? 16.375 -17.401 6.988 1.00 50.75 321 GLN A N 1
ATOM 2537 C CA . GLN A 1 321 ? 17.805 -17.087 6.961 1.00 50.75 321 GLN A CA 1
ATOM 2538 C C . GLN A 1 321 ? 18.031 -15.660 6.457 1.00 50.75 321 GLN A C 1
ATOM 2540 O O . GLN A 1 321 ? 18.272 -15.437 5.272 1.00 50.75 321 GLN A O 1
ATOM 2545 N N . PRO A 1 322 ? 17.961 -14.671 7.348 1.00 44.84 322 PRO A N 1
ATOM 2546 C CA . PRO A 1 322 ? 17.910 -13.262 6.989 1.00 44.84 322 PRO A CA 1
ATOM 2547 C C . PRO A 1 322 ? 19.072 -12.658 6.204 1.00 44.84 322 PRO A C 1
ATOM 2549 O O . PRO A 1 322 ? 18.921 -11.668 5.480 1.00 44.84 322 PRO A O 1
ATOM 2552 N N . GLU A 1 323 ? 20.260 -13.208 6.431 1.00 42.94 323 GLU A N 1
ATOM 2553 C CA . GLU A 1 323 ? 21.476 -12.884 5.696 1.00 42.94 323 GLU A CA 1
ATOM 2554 C C . GLU A 1 323 ? 21.459 -13.443 4.268 1.00 42.94 323 GLU A C 1
ATOM 2556 O O . GLU A 1 323 ? 22.266 -13.035 3.432 1.00 42.94 323 GLU A O 1
ATOM 2561 N N . THR A 1 324 ? 20.517 -14.334 3.956 1.00 44.16 324 THR A N 1
ATOM 2562 C CA . THR A 1 324 ? 20.362 -14.932 2.638 1.00 44.16 324 THR A CA 1
ATOM 2563 C C . THR A 1 324 ? 19.230 -14.257 1.869 1.00 44.16 324 THR A C 1
ATOM 2565 O O . THR A 1 324 ? 18.175 -13.880 2.379 1.00 44.16 324 THR A O 1
ATOM 2568 N N . THR A 1 325 ? 19.482 -14.043 0.585 1.00 49.19 325 THR A N 1
ATOM 2569 C CA . THR A 1 325 ? 18.436 -13.641 -0.352 1.00 49.19 325 THR A CA 1
ATOM 2570 C C . THR A 1 325 ? 17.985 -14.891 -1.081 1.00 49.19 325 THR A C 1
ATOM 2572 O O . THR A 1 325 ? 18.818 -15.709 -1.468 1.00 49.19 325 THR A O 1
ATOM 2575 N N . LEU A 1 326 ? 16.684 -15.018 -1.324 1.00 48.72 326 LEU A N 1
ATOM 2576 C CA . LEU A 1 326 ? 16.151 -16.018 -2.239 1.00 48.72 326 LEU A CA 1
ATOM 2577 C C . LEU A 1 326 ? 16.477 -15.538 -3.655 1.00 48.72 326 LEU A C 1
ATOM 2579 O O . LEU A 1 326 ? 15.711 -14.822 -4.306 1.00 48.72 326 LEU A O 1
ATOM 2583 N N . LEU A 1 327 ? 17.711 -15.821 -4.068 1.00 39.00 327 LEU A N 1
ATOM 2584 C CA . LEU A 1 327 ? 18.292 -15.392 -5.329 1.00 39.00 327 LEU A CA 1
ATOM 2585 C C . LEU A 1 327 ? 17.723 -16.206 -6.479 1.00 39.00 327 LEU A C 1
ATOM 2587 O O . LEU A 1 327 ? 18.142 -17.337 -6.685 1.00 39.00 327 LEU A O 1
ATOM 2591 N N . GLY A 1 328 ? 16.811 -15.610 -7.251 1.00 41.09 328 GLY A N 1
ATOM 2592 C CA . GLY A 1 328 ? 16.352 -16.213 -8.502 1.00 41.09 328 GLY A CA 1
ATOM 2593 C C . GLY A 1 328 ? 15.678 -17.571 -8.315 1.00 41.09 328 GLY A C 1
ATOM 2594 O O . GLY A 1 328 ? 15.720 -18.384 -9.233 1.00 41.09 328 GLY A O 1
ATOM 2595 N N . ARG A 1 329 ? 15.080 -17.828 -7.141 1.00 46.00 329 ARG A N 1
ATOM 2596 C CA . ARG A 1 329 ? 14.242 -19.015 -6.982 1.00 46.00 329 ARG A CA 1
ATOM 2597 C C . ARG A 1 329 ? 12.979 -18.855 -7.814 1.00 46.00 329 ARG A C 1
ATOM 2599 O O . ARG A 1 329 ? 12.401 -17.765 -7.869 1.00 46.00 329 ARG A O 1
ATOM 2606 N N . GLU A 1 330 ? 12.537 -19.951 -8.406 1.00 51.88 330 GLU A N 1
ATOM 2607 C CA . GLU A 1 330 ? 11.175 -20.039 -8.910 1.00 51.88 330 GLU A CA 1
ATOM 2608 C C . GLU A 1 330 ? 10.197 -19.861 -7.744 1.00 51.88 330 GLU A C 1
ATOM 2610 O O . GLU A 1 330 ? 10.469 -20.282 -6.614 1.00 51.88 330 GLU A O 1
ATOM 2615 N N . LEU A 1 331 ? 9.084 -19.174 -8.007 1.00 58.06 331 LEU A N 1
ATOM 2616 C CA . LEU A 1 331 ? 8.023 -19.017 -7.020 1.00 58.06 331 LEU A CA 1
ATOM 2617 C C . LEU A 1 331 ? 7.534 -20.400 -6.597 1.00 58.06 331 LEU A C 1
ATOM 2619 O O . LEU A 1 331 ? 7.219 -21.242 -7.434 1.00 58.06 331 LEU A O 1
ATOM 2623 N N . THR A 1 332 ? 7.468 -20.617 -5.293 1.00 58.66 332 THR A N 1
ATOM 2624 C CA . THR A 1 332 ? 6.890 -21.827 -4.716 1.00 58.66 332 THR A CA 1
ATOM 2625 C C . THR A 1 332 ? 5.425 -21.577 -4.378 1.00 58.66 332 THR A C 1
ATOM 2627 O O . THR A 1 332 ? 5.020 -20.438 -4.150 1.00 58.66 332 THR A O 1
ATOM 2630 N N . GLU A 1 333 ? 4.626 -22.637 -4.249 1.00 61.47 333 GLU A N 1
ATOM 2631 C CA . GLU A 1 333 ? 3.228 -22.528 -3.792 1.00 61.47 333 GLU A CA 1
ATOM 2632 C C . GLU A 1 333 ? 3.098 -21.807 -2.434 1.00 61.47 333 GLU A C 1
ATOM 2634 O O . GLU A 1 333 ? 2.064 -21.218 -2.130 1.00 61.47 333 GLU A O 1
ATOM 2639 N N . ARG A 1 334 ? 4.169 -21.794 -1.628 1.00 59.84 334 ARG A N 1
ATOM 2640 C CA . ARG A 1 334 ? 4.223 -21.120 -0.322 1.00 59.84 334 ARG A CA 1
ATOM 2641 C C . ARG A 1 334 ? 4.395 -19.603 -0.403 1.00 59.84 334 ARG A C 1
ATOM 2643 O O . ARG A 1 334 ? 4.177 -18.933 0.601 1.00 59.84 334 ARG A O 1
ATOM 2650 N N . ASP A 1 335 ? 4.799 -19.056 -1.550 1.00 62.53 335 ASP A N 1
ATOM 2651 C CA . ASP A 1 335 ? 5.028 -17.615 -1.707 1.00 62.53 335 ASP A CA 1
ATOM 2652 C C . ASP A 1 335 ? 3.719 -16.805 -1.727 1.00 62.53 335 ASP A C 1
ATOM 2654 O O . ASP A 1 335 ? 3.751 -15.605 -1.462 1.00 62.53 335 ASP A O 1
ATOM 2658 N N . ASN A 1 336 ? 2.570 -17.455 -1.972 1.00 74.12 336 ASN A N 1
ATOM 2659 C CA . ASN A 1 336 ? 1.235 -16.840 -2.043 1.00 74.12 336 ASN A CA 1
ATOM 2660 C C . ASN A 1 336 ? 1.211 -15.562 -2.912 1.00 74.12 336 ASN A C 1
ATOM 2662 O O . ASN A 1 336 ? 0.692 -14.518 -2.508 1.00 74.12 336 ASN A O 1
ATOM 2666 N N . ILE A 1 337 ? 1.844 -15.638 -4.090 1.00 79.38 337 ILE A N 1
ATOM 2667 C CA . ILE A 1 337 ? 1.882 -14.568 -5.091 1.00 79.38 337 ILE A CA 1
ATOM 2668 C C . ILE A 1 337 ? 1.059 -15.002 -6.302 1.00 79.38 337 ILE A C 1
ATOM 2670 O O . ILE A 1 337 ? 1.415 -15.937 -7.016 1.00 79.38 337 ILE A O 1
ATOM 2674 N N . ASP A 1 338 ? -0.017 -14.271 -6.550 1.00 85.12 338 ASP A N 1
ATOM 2675 C CA . ASP A 1 338 ? -0.920 -14.451 -7.669 1.00 85.12 338 ASP A CA 1
ATOM 2676 C C . ASP A 1 338 ? -0.377 -13.809 -8.951 1.00 85.12 338 ASP A C 1
ATOM 2678 O O . ASP A 1 338 ? 0.301 -12.772 -8.953 1.00 85.12 338 ASP A O 1
ATOM 2682 N N . SER A 1 339 ? -0.766 -14.388 -10.086 1.00 86.00 339 SER A N 1
ATOM 2683 C CA . SER A 1 339 ? -0.657 -13.708 -11.376 1.00 86.00 339 SER A CA 1
ATOM 2684 C C . SER A 1 339 ? -1.584 -12.494 -11.401 1.00 86.00 339 SER A C 1
ATOM 2686 O O . SER A 1 339 ? -2.769 -12.613 -11.093 1.00 86.00 339 SER A O 1
ATOM 2688 N N . CYS A 1 340 ? -1.103 -11.332 -11.851 1.00 85.06 340 CYS A N 1
ATOM 2689 C CA . CYS A 1 340 ? -1.971 -10.161 -12.017 1.00 85.06 340 CYS A CA 1
ATOM 2690 C C . CYS A 1 340 ? -3.137 -10.402 -13.000 1.00 85.06 340 CYS A C 1
ATOM 2692 O O . CYS A 1 340 ? -4.147 -9.704 -12.945 1.00 85.06 340 CYS A O 1
ATOM 2694 N N . LEU A 1 341 ? -3.046 -11.421 -13.865 1.00 86.12 341 LEU A N 1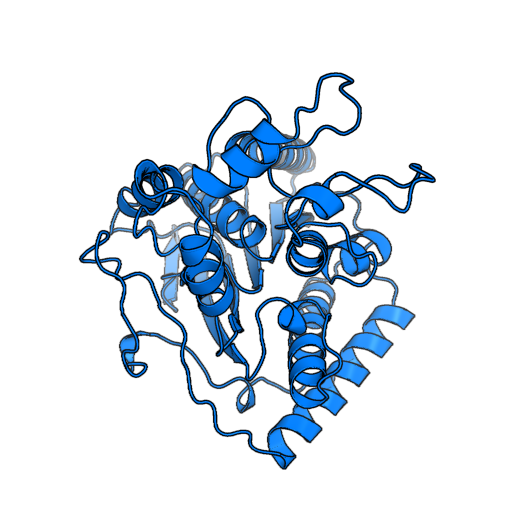
ATOM 2695 C CA . LEU A 1 341 ? -4.107 -11.779 -14.809 1.00 86.12 341 LEU A CA 1
ATOM 2696 C C . LEU A 1 341 ? -5.359 -12.352 -14.118 1.00 86.12 341 LEU A C 1
ATOM 2698 O O . LEU A 1 341 ? -6.450 -12.280 -14.696 1.00 86.12 341 LEU A O 1
ATOM 2702 N N . SER A 1 342 ? -5.232 -12.872 -12.888 1.00 87.75 342 SER A N 1
ATOM 2703 C CA . SER A 1 342 ? -6.355 -13.392 -12.090 1.00 87.75 342 SER A CA 1
ATOM 2704 C C . SER A 1 342 ? -7.120 -12.306 -11.325 1.00 87.75 342 SER A C 1
ATOM 2706 O O . SER A 1 342 ? -8.148 -12.601 -10.712 1.00 87.75 342 SER A O 1
ATOM 2708 N N . MET A 1 343 ? -6.664 -11.045 -11.367 1.00 89.00 343 MET A N 1
ATOM 2709 C CA . MET A 1 343 ? -7.342 -9.939 -10.689 1.00 89.00 343 MET A CA 1
ATOM 2710 C C . MET A 1 343 ? -8.788 -9.790 -11.166 1.00 89.00 343 MET A C 1
ATOM 2712 O O . MET A 1 343 ? -9.096 -9.934 -12.349 1.00 89.00 343 MET A O 1
ATOM 2716 N N . ARG A 1 344 ? -9.691 -9.475 -10.235 1.00 86.62 344 ARG A N 1
ATOM 2717 C CA . ARG A 1 344 ? -11.095 -9.215 -10.568 1.00 86.62 344 ARG A CA 1
ATOM 2718 C C . ARG A 1 344 ? -11.222 -7.984 -11.456 1.00 86.62 344 ARG A C 1
ATOM 2720 O O . ARG A 1 344 ? -10.429 -7.048 -11.369 1.00 86.62 344 ARG A O 1
ATOM 2727 N N . ASP A 1 345 ? -12.257 -8.000 -12.282 1.00 86.19 345 ASP A N 1
ATOM 2728 C CA . ASP A 1 345 ? -12.595 -6.872 -13.136 1.00 86.19 345 ASP A CA 1
ATOM 2729 C C . ASP A 1 345 ? -13.038 -5.654 -12.313 1.00 86.19 345 ASP A C 1
ATOM 2731 O O . ASP A 1 345 ? -13.561 -5.783 -11.209 1.00 86.19 345 ASP A O 1
ATOM 2735 N N . PHE A 1 346 ? -12.846 -4.460 -12.880 1.00 85.56 346 PHE A N 1
ATOM 2736 C CA . PHE A 1 346 ? -13.228 -3.176 -12.272 1.00 85.56 346 PHE A CA 1
ATOM 2737 C C . PHE A 1 346 ? -14.607 -2.682 -12.730 1.00 85.56 346 PHE A C 1
ATOM 2739 O O . PHE A 1 346 ? -14.877 -1.482 -12.697 1.00 85.56 346 PHE A O 1
ATOM 2746 N N . THR A 1 347 ? -15.458 -3.579 -13.233 1.00 71.69 347 THR A N 1
ATOM 2747 C CA . THR A 1 347 ? -16.865 -3.257 -13.490 1.00 71.69 347 THR A CA 1
ATOM 2748 C C . THR A 1 347 ? -17.549 -3.056 -12.146 1.00 71.69 347 THR A C 1
ATOM 2750 O O . THR A 1 347 ? -17.623 -4.007 -11.367 1.00 71.69 347 THR A O 1
ATOM 2753 N N . LEU A 1 348 ? -17.960 -1.814 -11.880 1.00 54.97 348 LEU A N 1
ATOM 2754 C CA . LEU A 1 348 ? -18.808 -1.462 -10.743 1.00 54.97 348 LEU A CA 1
ATOM 2755 C C . LEU A 1 348 ? -20.192 -2.092 -10.888 1.00 54.97 348 LEU A C 1
ATOM 2757 O O . LEU A 1 348 ? -20.704 -2.086 -12.035 1.00 54.97 348 LEU A O 1
#

Radius of gyration: 19.95 Å; chains: 1; bounding box: 57×50×49 Å

Secondary structure (DSSP, 8-state):
--EEEEEEEE-SSB---S----S--GGGGTTTHHHHTTTB--TTSHHHHHHHHB--SSEEEE-SSS--TT-TT--HHHHHHHHHTS--SSSSHHHHHHHHHHHHHHHHHHHHHHT-EEEEEEEEETHHHHHHHHHHHHHHHHHHTTSS-EEEEEEEEES-B--SHHHHHHHHTS-S-----SSEEEEEEEEESS-SHHHHHHHHTTS-GGG--------B-------EEEEETTEEEEEEEEEEEESS-TTGGGT--SSHHHHHHHHHHHHHHHHHHHHTT--B-HHHHHHHHHHHHHHHHHHHHH-------PPEEPSSSTT-EE-SPPPPGGG-EEEGGGPPP---

Organism: NCBI:txid45060

Foldseek 3Di:
DAEQEAEEQFEAAAEDPDDDPDPDDPCVVPVCPVVVVVRYDDCLFLSNVCVVFFPRPRYDYHYHFFDPVPDPPRDPVVVVCCQAAQDDDCRGLVVVLVVVVVSLLVVQVVQVVVVYAYEYEYEAAECRLLSVVVVVLVVLVCQVVVVGRHAEYAYEYQQYWQGHPVSLVVLLPPDPDRDPGNYAYHAEAEHEQEWDQVVVVVVLVVDDPVSSPPTSGGAREDDPFDQDWDDDPRDIYTHYYAAEYAPEYSCLLRQPDPDPRSNLSNLLSSLVSLLVCVVVVGRGNPVVNVVSLVSNLVSLVVCLVVVDDRQGQGWHADSVDRVDINGRDDDDPSSNYDYPNPDDRSDD